Protein AF-A0A6A5AIE6-F1 (afdb_monomer_lite)

Sequence (287 aa):
MARRPRHALHHSAACSLLSETVEGDEAVAMAAVDLVPLLFLPKHHSSAKVHDLLNCFGLRASGVADSCVIVLYRVVASLMKHGHSDLVHQVLIDLETHDHWTVFCALLESGGDDGLSPWGLFCLLKLIRALTEHMTETDQFLPPHLERQRTLVPLLVSLLRPAHIQHLLVWPDVVGGGLQAVKAMVHAIVKIVSMPFMLADVSEELVFRTQELLYESGCVGLLLGILSQHALEMELLVKFLSRLVTSSPHFAVQFVDAHGLALVKSQRLLEPATTPPHLVQDALVLL

Structure (mmCIF, N/CA/C/O backbone):
data_AF-A0A6A5AIE6-F1
#
_entry.id   AF-A0A6A5AIE6-F1
#
loop_
_atom_site.group_PDB
_atom_site.id
_atom_site.type_symbol
_atom_site.label_atom_id
_atom_site.label_alt_id
_atom_site.label_comp_id
_atom_site.label_asym_id
_atom_site.label_entity_id
_atom_site.label_seq_id
_atom_site.pdbx_PDB_ins_code
_atom_site.Cartn_x
_atom_site.Cartn_y
_atom_site.Cartn_z
_atom_site.occupancy
_atom_site.B_iso_or_equiv
_atom_site.auth_seq_id
_atom_site.auth_comp_id
_atom_site.auth_asym_id
_atom_site.auth_atom_id
_atom_site.pdbx_PDB_model_num
ATOM 1 N N . MET A 1 1 ? -2.462 4.375 -36.389 1.00 41.06 1 MET A N 1
ATOM 2 C CA . MET A 1 1 ? -3.335 3.245 -35.990 1.00 41.06 1 MET A CA 1
ATOM 3 C C . MET A 1 1 ? -2.592 1.918 -36.191 1.00 41.06 1 MET A C 1
ATOM 5 O O . MET A 1 1 ? -1.910 1.775 -37.193 1.00 41.06 1 MET A O 1
ATOM 9 N N . ALA A 1 2 ? -2.709 0.990 -35.228 1.00 41.16 2 ALA A N 1
ATOM 10 C CA . ALA A 1 2 ? -2.442 -0.462 -35.331 1.00 41.16 2 ALA A CA 1
ATOM 11 C C . ALA A 1 2 ? -0.994 -1.040 -35.438 1.00 41.16 2 ALA A C 1
ATOM 13 O O . ALA A 1 2 ? -0.782 -1.997 -36.177 1.00 41.16 2 ALA A O 1
ATOM 14 N N . ARG A 1 3 ? -0.010 -0.582 -34.636 1.00 32.81 3 ARG A N 1
ATOM 15 C CA . ARG A 1 3 ? 1.295 -1.295 -34.451 1.00 32.81 3 ARG A CA 1
ATOM 16 C C . ARG A 1 3 ? 1.760 -1.544 -32.997 1.00 32.81 3 ARG A C 1
ATOM 18 O O . ARG A 1 3 ? 2.851 -2.060 -32.790 1.00 32.81 3 ARG A O 1
ATOM 25 N N . ARG A 1 4 ? 0.951 -1.231 -31.976 1.00 49.03 4 ARG A N 1
ATOM 26 C CA . ARG A 1 4 ? 1.379 -1.246 -30.556 1.00 49.03 4 ARG A CA 1
ATOM 27 C C . ARG A 1 4 ? 1.463 -2.606 -29.820 1.00 49.03 4 ARG A C 1
ATOM 29 O O . ARG A 1 4 ? 2.329 -2.707 -28.958 1.00 49.03 4 ARG A O 1
ATOM 36 N N . PRO A 1 5 ? 0.668 -3.657 -30.110 1.00 48.81 5 PRO A N 1
ATOM 37 C CA . PRO A 1 5 ? 0.604 -4.814 -29.205 1.00 48.81 5 PRO A CA 1
ATOM 38 C C . PRO A 1 5 ? 1.868 -5.689 -29.215 1.00 48.81 5 PRO A C 1
ATOM 40 O O . PRO A 1 5 ? 2.220 -6.256 -28.190 1.00 48.81 5 PRO A O 1
ATOM 43 N N . ARG A 1 6 ? 2.600 -5.765 -30.338 1.00 49.34 6 ARG A N 1
ATOM 44 C CA . ARG A 1 6 ? 3.845 -6.553 -30.412 1.00 49.34 6 ARG A CA 1
ATOM 45 C C . ARG A 1 6 ? 4.993 -5.927 -29.613 1.00 49.34 6 ARG A C 1
ATOM 47 O O . ARG A 1 6 ? 5.745 -6.656 -28.982 1.00 49.34 6 ARG A O 1
ATOM 54 N N . HIS A 1 7 ? 5.101 -4.597 -29.591 1.00 58.84 7 HIS A N 1
ATOM 55 C CA . HIS A 1 7 ? 6.144 -3.907 -28.822 1.00 58.84 7 HIS A CA 1
ATOM 56 C C . HIS A 1 7 ? 5.985 -4.100 -27.310 1.00 58.84 7 HIS A C 1
ATOM 58 O O . HIS A 1 7 ? 6.982 -4.327 -26.637 1.00 58.84 7 HIS A O 1
ATOM 64 N N . ALA A 1 8 ? 4.751 -4.080 -26.793 1.00 58.44 8 ALA A N 1
ATOM 65 C CA . ALA A 1 8 ? 4.490 -4.299 -25.369 1.00 58.44 8 ALA A CA 1
ATOM 66 C C . ALA A 1 8 ? 4.899 -5.710 -24.905 1.00 58.44 8 ALA A C 1
ATOM 68 O O . ALA A 1 8 ? 5.451 -5.863 -23.824 1.00 58.44 8 ALA A O 1
ATOM 69 N N . LEU A 1 9 ? 4.696 -6.734 -25.742 1.00 59.16 9 LEU A N 1
ATOM 70 C CA . LEU A 1 9 ? 5.057 -8.120 -25.415 1.00 59.16 9 LEU A CA 1
ATOM 71 C C . LEU A 1 9 ? 6.570 -8.356 -25.448 1.00 59.16 9 LEU A C 1
ATOM 73 O O . LEU A 1 9 ? 7.107 -8.998 -24.551 1.00 59.16 9 LEU A O 1
ATOM 77 N N . HIS A 1 10 ? 7.271 -7.820 -26.452 1.00 62.19 10 HIS A N 1
ATOM 78 C CA . HIS A 1 10 ? 8.735 -7.894 -26.493 1.00 62.19 10 HIS A CA 1
ATOM 79 C C . HIS A 1 10 ? 9.372 -7.140 -25.321 1.00 62.19 10 HIS A C 1
ATOM 81 O O . HIS A 1 10 ? 10.356 -7.609 -24.756 1.00 62.19 10 HIS A O 1
ATOM 87 N N . HIS A 1 11 ? 8.787 -6.004 -24.935 1.00 66.94 11 HIS A N 1
ATOM 88 C CA . HIS A 1 11 ? 9.226 -5.227 -23.779 1.00 66.94 11 HIS A CA 1
ATOM 89 C C . HIS A 1 11 ? 8.954 -5.956 -22.456 1.00 66.94 11 HIS A C 1
ATOM 91 O O . HIS A 1 11 ? 9.864 -6.088 -21.645 1.00 66.94 11 HIS A O 1
ATOM 97 N N . SER A 1 12 ? 7.763 -6.538 -22.280 1.00 65.62 12 SER A N 1
ATOM 98 C CA . SER A 1 12 ? 7.438 -7.373 -21.115 1.00 65.62 12 SER A CA 1
ATOM 99 C C . SER A 1 12 ? 8.363 -8.589 -21.003 1.00 65.62 12 SER A C 1
ATOM 101 O O . SER A 1 12 ? 8.875 -8.848 -19.918 1.00 65.62 12 SER A O 1
ATOM 103 N N . ALA A 1 13 ? 8.666 -9.283 -22.106 1.00 65.81 13 ALA A N 1
ATOM 104 C CA . ALA A 1 13 ? 9.607 -10.405 -22.106 1.00 65.81 13 ALA A CA 1
ATOM 105 C C . ALA A 1 13 ? 11.036 -9.972 -21.739 1.00 65.81 13 ALA A C 1
ATOM 107 O O . ALA A 1 13 ? 11.691 -10.638 -20.938 1.00 65.81 13 ALA A O 1
ATOM 108 N N . ALA A 1 14 ? 11.506 -8.842 -22.280 1.00 69.31 14 ALA A N 1
ATOM 109 C CA . ALA A 1 14 ? 12.798 -8.270 -21.908 1.00 69.31 14 ALA A CA 1
ATOM 110 C C . ALA A 1 14 ? 12.839 -7.905 -20.416 1.00 69.31 14 ALA A C 1
ATOM 112 O O . ALA A 1 14 ? 13.805 -8.233 -19.735 1.00 69.31 14 ALA A O 1
ATOM 113 N N . CYS A 1 15 ? 11.768 -7.308 -19.888 1.00 73.44 15 CYS A N 1
ATOM 114 C CA . CYS A 1 15 ? 11.650 -7.015 -18.465 1.00 73.44 15 CYS A CA 1
ATOM 115 C C . CYS A 1 15 ? 11.645 -8.296 -17.621 1.00 73.44 15 CYS A C 1
ATOM 117 O O . CYS A 1 15 ? 12.351 -8.358 -16.626 1.00 73.44 15 CYS A O 1
ATOM 119 N N . SER A 1 16 ? 10.925 -9.350 -18.009 1.00 72.88 16 SER A N 1
ATOM 120 C CA . SER A 1 16 ? 10.942 -10.613 -17.258 1.00 72.88 16 SER A CA 1
ATOM 121 C C . SER A 1 16 ? 12.347 -11.227 -17.192 1.00 72.88 16 SER A C 1
ATOM 123 O O . SER A 1 16 ? 12.779 -11.628 -16.116 1.00 72.88 16 SER A O 1
ATOM 125 N N . LEU A 1 17 ? 13.098 -11.216 -18.300 1.00 72.00 17 LEU A N 1
ATOM 126 C CA . LEU A 1 17 ? 14.490 -11.685 -18.318 1.00 72.00 17 LEU A CA 1
ATOM 127 C C . LEU A 1 17 ? 15.400 -10.822 -17.434 1.00 72.00 17 LEU A C 1
ATOM 129 O O . LEU A 1 17 ? 16.168 -11.352 -16.635 1.00 72.00 17 LEU A O 1
ATOM 133 N N . LEU A 1 18 ? 15.281 -9.493 -17.528 1.00 75.81 18 LEU A N 1
ATOM 134 C CA . LEU A 1 18 ? 16.021 -8.570 -16.661 1.00 75.81 18 LEU A CA 1
ATOM 135 C C . LEU A 1 18 ? 15.700 -8.820 -15.183 1.00 75.81 18 LEU A C 1
ATOM 137 O O . LEU A 1 18 ? 16.598 -8.845 -14.346 1.00 75.81 18 LEU A O 1
ATOM 141 N N . SER A 1 19 ? 14.429 -9.067 -14.872 1.00 72.69 19 SER A N 1
ATOM 142 C CA . SER A 1 19 ? 13.943 -9.330 -13.522 1.00 72.69 19 SER A CA 1
ATOM 143 C C . SER A 1 19 ? 14.680 -10.498 -12.877 1.00 72.69 19 SER A C 1
ATOM 145 O O . SER A 1 19 ? 15.172 -10.364 -11.756 1.00 72.69 19 SER A O 1
ATOM 147 N N . GLU A 1 20 ? 14.787 -11.624 -13.585 1.00 74.88 20 GLU A N 1
ATOM 148 C CA . GLU A 1 20 ? 15.484 -12.826 -13.115 1.00 74.88 20 GLU A CA 1
ATOM 149 C C . GLU A 1 20 ? 16.979 -12.565 -12.892 1.00 74.88 20 GLU A C 1
ATOM 151 O O . GLU A 1 20 ? 17.540 -13.020 -11.899 1.00 74.88 20 GLU A O 1
ATOM 156 N N . THR A 1 21 ? 17.613 -11.771 -13.760 1.00 73.19 21 THR A N 1
ATOM 157 C CA . THR A 1 21 ? 19.047 -11.458 -13.643 1.00 73.19 21 THR A CA 1
ATOM 158 C C . THR A 1 21 ? 19.383 -10.505 -12.491 1.00 73.19 21 THR A C 1
ATOM 160 O O . THR A 1 21 ? 20.391 -10.705 -11.819 1.00 73.19 21 THR A O 1
ATOM 163 N N . VAL A 1 22 ? 18.529 -9.514 -12.204 1.00 75.38 22 VAL A N 1
ATOM 164 C CA . VAL A 1 22 ? 18.742 -8.533 -11.117 1.00 75.38 22 VAL A CA 1
ATOM 165 C C . VAL A 1 22 ? 18.694 -9.186 -9.731 1.00 75.38 22 VAL A C 1
ATOM 167 O O . VAL A 1 22 ? 19.362 -8.733 -8.808 1.00 75.38 22 VAL A O 1
ATOM 170 N N . GLU A 1 23 ? 17.917 -10.260 -9.564 1.00 71.06 23 GLU A N 1
ATOM 171 C CA . GLU A 1 23 ? 17.802 -10.967 -8.279 1.00 71.06 23 GLU A CA 1
ATOM 172 C C . GLU A 1 23 ? 19.100 -11.703 -7.886 1.00 71.06 23 GLU A C 1
ATOM 174 O O . GLU A 1 23 ? 19.322 -11.961 -6.702 1.00 71.06 23 GLU A O 1
ATOM 179 N N . GLY A 1 24 ? 19.964 -12.014 -8.860 1.00 71.00 24 GLY A N 1
ATOM 180 C CA . GLY A 1 24 ? 21.191 -12.787 -8.656 1.00 71.00 24 GLY A CA 1
ATOM 181 C C . GLY A 1 24 ? 22.494 -11.985 -8.624 1.00 71.00 24 GLY A C 1
ATOM 182 O O . GLY A 1 24 ? 23.506 -12.545 -8.203 1.00 71.00 24 GLY A O 1
ATOM 183 N N . ASP A 1 25 ? 22.500 -10.719 -9.059 1.00 79.69 25 ASP A N 1
ATOM 184 C CA . ASP A 1 25 ? 23.737 -9.951 -9.259 1.00 79.69 25 ASP A CA 1
ATOM 185 C C . ASP A 1 25 ? 23.558 -8.443 -8.986 1.00 79.69 25 ASP A C 1
ATOM 187 O O . ASP A 1 25 ? 22.772 -7.746 -9.634 1.00 79.69 25 ASP A O 1
ATOM 191 N N . GLU A 1 26 ? 24.335 -7.931 -8.029 1.00 84.12 26 GLU A N 1
ATOM 192 C CA . GLU A 1 26 ? 24.387 -6.515 -7.650 1.00 84.12 26 GLU A CA 1
ATOM 193 C C . GLU A 1 26 ? 24.823 -5.616 -8.818 1.00 84.12 26 GLU A C 1
ATOM 195 O O . GLU A 1 26 ? 24.229 -4.560 -9.039 1.00 84.12 26 GLU A O 1
ATOM 200 N N . ALA A 1 27 ? 25.804 -6.045 -9.619 1.00 83.00 27 ALA A N 1
ATOM 201 C CA . ALA A 1 27 ? 26.310 -5.258 -10.742 1.00 83.00 27 ALA A CA 1
ATOM 202 C C . ALA A 1 27 ? 25.242 -5.085 -11.832 1.00 83.00 27 ALA A C 1
ATOM 204 O O . ALA A 1 27 ? 25.146 -4.028 -12.460 1.00 83.00 27 ALA A O 1
ATOM 205 N N . VAL A 1 28 ? 24.397 -6.103 -12.022 1.00 81.75 28 VAL A N 1
ATOM 206 C CA . VAL A 1 28 ? 23.254 -6.038 -12.940 1.00 81.75 28 VAL A CA 1
ATOM 207 C C . VAL A 1 28 ? 22.189 -5.080 -12.408 1.00 81.75 28 VAL A C 1
ATOM 209 O O . VAL A 1 28 ? 21.620 -4.323 -13.190 1.00 81.75 28 VAL A O 1
ATOM 212 N N . ALA A 1 29 ? 21.945 -5.056 -11.094 1.00 80.94 29 ALA A N 1
ATOM 213 C CA . ALA A 1 29 ? 21.015 -4.106 -10.486 1.00 80.94 29 ALA A CA 1
ATOM 214 C C . ALA A 1 29 ? 21.474 -2.650 -10.667 1.00 80.94 29 ALA A C 1
ATOM 216 O O . ALA A 1 29 ? 20.662 -1.798 -11.021 1.00 80.94 29 ALA A O 1
ATOM 217 N N . MET A 1 30 ? 22.772 -2.381 -10.492 1.00 85.94 30 MET A N 1
ATOM 218 C CA . MET A 1 30 ? 23.357 -1.060 -10.738 1.00 85.94 30 MET A CA 1
ATOM 219 C C . MET A 1 30 ? 23.232 -0.650 -12.210 1.00 85.94 30 MET A C 1
ATOM 221 O O . MET A 1 30 ? 22.777 0.450 -12.502 1.00 85.94 30 MET A O 1
ATOM 225 N N . ALA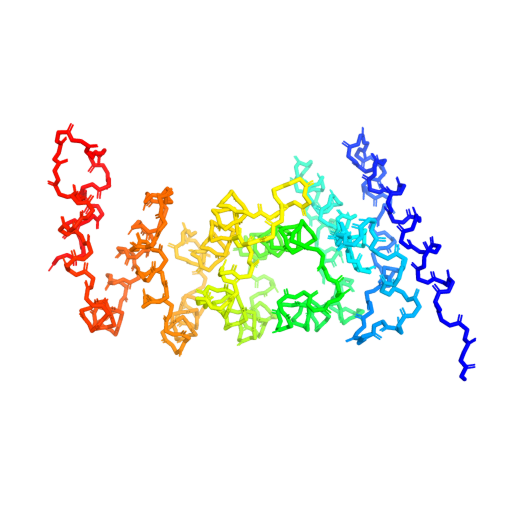 A 1 31 ? 23.566 -1.543 -13.148 1.00 84.56 31 ALA A N 1
ATOM 226 C CA . ALA A 1 31 ? 23.447 -1.264 -14.581 1.00 84.56 31 ALA A CA 1
ATOM 227 C C . ALA A 1 31 ? 21.986 -1.089 -15.040 1.00 84.56 31 ALA A C 1
ATOM 229 O O . ALA A 1 31 ? 21.706 -0.359 -15.988 1.00 84.56 31 ALA A O 1
ATOM 230 N N . ALA A 1 32 ? 21.036 -1.748 -14.372 1.00 85.19 32 ALA A N 1
ATOM 231 C CA . ALA A 1 32 ? 19.617 -1.647 -14.690 1.00 85.19 32 ALA A CA 1
ATOM 232 C C . ALA A 1 32 ? 18.995 -0.290 -14.313 1.00 85.19 32 ALA A C 1
ATOM 234 O O . ALA A 1 32 ? 17.897 0.004 -14.787 1.00 85.19 32 ALA A O 1
ATOM 235 N N . VAL A 1 33 ? 19.679 0.549 -13.523 1.00 84.00 33 VAL A N 1
ATOM 236 C CA . VAL A 1 33 ? 19.245 1.929 -13.234 1.00 84.00 33 VAL A CA 1
ATOM 237 C C . VAL A 1 33 ? 19.088 2.723 -14.531 1.00 84.00 33 VAL A C 1
ATOM 239 O O . VAL A 1 33 ? 18.042 3.327 -14.752 1.00 84.00 33 VAL A O 1
ATOM 242 N N . ASP A 1 34 ? 20.041 2.600 -15.458 1.00 83.56 34 ASP A N 1
ATOM 243 C CA . ASP A 1 34 ? 20.008 3.286 -16.759 1.00 83.56 34 ASP A CA 1
ATOM 244 C C . ASP A 1 34 ? 18.839 2.832 -17.657 1.00 83.56 34 ASP A C 1
ATOM 246 O O . ASP A 1 34 ? 18.501 3.484 -18.648 1.00 83.56 34 ASP A O 1
ATOM 250 N N . LEU A 1 35 ? 18.204 1.702 -17.327 1.00 81.19 35 LEU A N 1
ATOM 251 C CA . LEU A 1 35 ? 17.049 1.168 -18.047 1.00 81.19 35 LEU A CA 1
ATOM 252 C C . LEU A 1 35 ? 15.714 1.652 -17.473 1.00 81.19 35 LEU A C 1
ATOM 254 O O . LEU A 1 35 ? 14.693 1.479 -18.142 1.00 81.19 35 LEU A O 1
ATOM 258 N N . VAL A 1 36 ? 15.694 2.267 -16.284 1.00 80.81 36 VAL A N 1
ATOM 259 C CA . VAL A 1 36 ? 14.468 2.785 -15.651 1.00 80.81 36 VAL A CA 1
ATOM 260 C C . VAL A 1 36 ? 13.723 3.765 -16.568 1.00 80.81 36 VAL A C 1
ATOM 262 O O . VAL A 1 36 ? 12.537 3.525 -16.803 1.00 80.81 36 VAL A O 1
ATOM 265 N N . PRO A 1 37 ? 14.380 4.760 -17.203 1.00 79.19 37 PRO A N 1
ATOM 266 C CA . PRO A 1 37 ? 13.751 5.635 -18.202 1.00 79.19 37 PRO A CA 1
ATOM 267 C C . PRO A 1 37 ? 13.076 4.912 -19.378 1.00 79.19 37 PRO A C 1
ATOM 269 O O . PRO A 1 37 ? 12.189 5.451 -20.041 1.00 79.19 37 PRO A O 1
ATOM 272 N N . LEU A 1 38 ? 13.530 3.694 -19.686 1.00 74.50 38 LEU A N 1
ATOM 273 C CA . LEU A 1 38 ? 13.085 2.899 -20.830 1.00 74.50 38 LEU A CA 1
ATOM 274 C C . LEU A 1 38 ? 11.956 1.923 -20.465 1.00 74.50 38 LEU A C 1
ATOM 276 O O . LEU A 1 38 ? 11.451 1.204 -21.338 1.00 74.50 38 LEU A O 1
ATOM 280 N N . LEU A 1 39 ? 11.544 1.871 -19.194 1.00 75.94 39 LEU A N 1
ATOM 281 C CA . LEU A 1 39 ? 10.433 1.041 -18.749 1.00 75.94 39 LEU A CA 1
ATOM 282 C C . LEU A 1 39 ? 9.110 1.602 -19.278 1.00 75.94 39 LEU A C 1
ATOM 284 O O . LEU A 1 39 ? 8.606 2.636 -18.853 1.00 75.94 39 LEU A O 1
ATOM 288 N N . PHE A 1 40 ? 8.504 0.890 -20.224 1.00 66.81 40 PHE A N 1
ATOM 289 C CA . PHE A 1 40 ? 7.20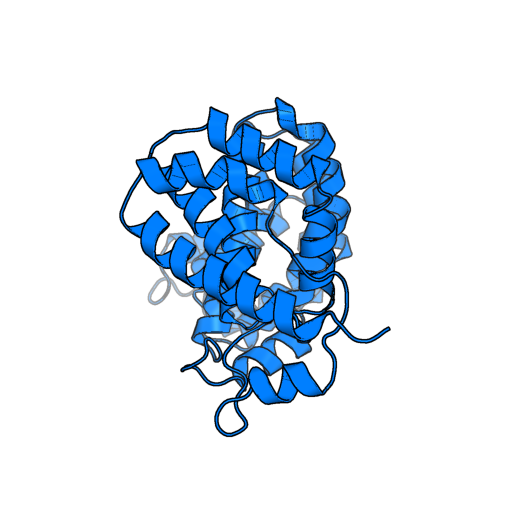3 1.249 -20.758 1.00 66.81 40 PHE A CA 1
ATOM 290 C C . PHE A 1 40 ? 6.084 0.767 -19.830 1.00 66.81 40 PHE A C 1
ATOM 292 O O . PHE A 1 40 ? 5.707 -0.403 -19.845 1.00 66.81 40 PHE A O 1
ATOM 299 N N . LEU A 1 41 ? 5.498 1.691 -19.071 1.00 63.47 41 LEU A N 1
ATOM 300 C CA . LEU A 1 41 ? 4.267 1.442 -18.325 1.00 63.47 41 LEU A CA 1
ATOM 301 C C . LEU A 1 41 ? 3.073 2.000 -19.125 1.00 63.47 41 LEU A C 1
ATOM 303 O O . LEU A 1 41 ? 2.981 3.215 -19.329 1.00 63.47 41 LEU A O 1
ATOM 307 N N . PRO A 1 42 ? 2.168 1.152 -19.649 1.00 61.47 42 PRO A N 1
ATOM 308 C CA . PRO A 1 42 ? 1.036 1.626 -20.439 1.00 61.47 42 PRO A CA 1
ATOM 309 C C . PRO A 1 42 ? 0.081 2.480 -19.590 1.00 61.47 42 PRO A C 1
ATOM 311 O O . PRO A 1 42 ? -0.423 2.021 -18.573 1.00 61.47 42 PRO A O 1
ATOM 314 N N . LYS A 1 43 ? -0.210 3.707 -20.051 1.00 53.09 43 LYS A N 1
ATOM 315 C CA . LYS A 1 43 ? -1.130 4.649 -19.379 1.00 53.09 43 LYS A CA 1
ATOM 316 C C . LYS A 1 43 ? -2.621 4.287 -19.495 1.00 53.09 43 LYS A C 1
ATOM 318 O O . LYS A 1 43 ? -3.390 4.702 -18.645 1.00 53.09 43 LYS A O 1
ATOM 323 N N . HIS A 1 44 ? -3.042 3.547 -20.529 1.00 49.72 44 HIS A N 1
ATOM 324 C CA . HIS A 1 44 ? -4.447 3.157 -20.737 1.00 49.72 44 HIS A CA 1
ATOM 325 C C . HIS A 1 44 ? -4.605 1.833 -21.499 1.00 49.72 44 HIS A C 1
ATOM 327 O O . HIS A 1 44 ? -3.734 1.453 -22.286 1.00 49.72 44 HIS A O 1
ATOM 333 N N . HIS A 1 45 ? -5.759 1.203 -21.244 1.00 51.19 45 HIS A N 1
ATOM 334 C CA . HIS A 1 45 ? -6.245 -0.132 -21.604 1.00 51.19 45 HIS A CA 1
ATOM 335 C C . HIS A 1 45 ? -5.660 -0.817 -22.842 1.00 51.19 45 HIS A C 1
ATOM 337 O O . HIS A 1 45 ? -5.454 -0.247 -23.920 1.00 51.19 45 HIS A O 1
ATOM 343 N N . SER A 1 46 ? -5.483 -2.125 -22.670 1.00 50.75 46 SER A N 1
ATOM 344 C CA . SER A 1 46 ? -5.047 -3.044 -23.703 1.00 50.75 46 SER A CA 1
ATOM 345 C C . SER A 1 46 ? -6.208 -3.409 -24.643 1.00 50.75 46 SER A C 1
ATOM 347 O O . SER A 1 46 ? -7.360 -3.529 -24.244 1.00 50.75 46 SER A O 1
ATOM 349 N N . SER A 1 47 ? -5.914 -3.555 -25.936 1.00 55.38 47 SER A N 1
ATOM 350 C CA . SER A 1 47 ? -6.867 -4.055 -26.938 1.00 55.38 47 SER A CA 1
ATOM 351 C C . SER A 1 47 ? -7.374 -5.458 -26.568 1.00 55.38 47 SER A C 1
ATOM 353 O O . SER A 1 47 ? -6.607 -6.233 -26.010 1.00 55.38 47 SER A O 1
ATOM 355 N N . ALA A 1 48 ? -8.583 -5.847 -26.997 1.00 54.41 48 ALA A N 1
ATOM 356 C CA . ALA A 1 48 ? -9.126 -7.211 -26.840 1.00 54.41 48 ALA A CA 1
ATOM 357 C C . ALA A 1 48 ? -8.127 -8.347 -27.179 1.00 54.41 48 ALA A C 1
ATOM 359 O O . ALA A 1 48 ? -8.135 -9.394 -26.548 1.00 54.41 48 ALA A O 1
ATOM 360 N N . LYS A 1 49 ? -7.191 -8.117 -28.113 1.00 54.94 49 LYS A N 1
ATOM 361 C CA . LYS A 1 49 ? -6.125 -9.078 -28.457 1.00 54.94 49 LYS A CA 1
ATOM 362 C C . LYS A 1 49 ? -5.083 -9.317 -27.360 1.00 54.94 49 LYS A C 1
ATOM 364 O O . LYS A 1 49 ? -4.405 -10.332 -27.396 1.00 54.94 49 LYS A O 1
ATOM 369 N N . VAL A 1 50 ? -4.873 -8.360 -26.462 1.00 56.19 50 VAL A N 1
ATOM 370 C CA . VAL A 1 50 ? -3.931 -8.484 -25.343 1.00 56.19 50 VAL A CA 1
ATOM 371 C C . VAL A 1 50 ? -4.596 -9.232 -24.186 1.00 56.19 50 VAL A C 1
ATOM 373 O O . VAL A 1 50 ? -3.941 -10.068 -23.581 1.00 56.19 50 VAL A O 1
ATOM 376 N N . HIS A 1 51 ? -5.904 -9.065 -23.970 1.00 56.31 51 HIS A N 1
ATOM 377 C CA . HIS A 1 51 ? -6.665 -9.898 -23.030 1.00 56.31 51 HIS A CA 1
ATOM 378 C C . HIS A 1 51 ? -6.571 -11.394 -23.334 1.00 56.31 51 HIS A C 1
ATOM 380 O O . HIS A 1 51 ? -6.273 -12.177 -22.437 1.00 56.31 51 HIS A O 1
ATOM 386 N N . ASP A 1 52 ? -6.757 -11.788 -24.596 1.00 56.66 52 ASP A N 1
ATOM 387 C CA . ASP A 1 52 ? -6.661 -13.197 -25.005 1.00 56.66 52 ASP A CA 1
ATOM 388 C C . ASP A 1 52 ? -5.262 -13.795 -24.763 1.00 56.66 52 ASP A C 1
ATOM 390 O O . ASP A 1 52 ? -5.128 -15.003 -24.600 1.00 56.66 52 ASP A O 1
ATOM 394 N N . LEU A 1 53 ? -4.218 -12.958 -24.727 1.00 57.19 53 LEU A N 1
ATOM 395 C CA . LEU A 1 53 ? -2.829 -13.374 -24.502 1.00 57.19 53 LEU A CA 1
ATOM 396 C C . LEU A 1 53 ? -2.440 -13.430 -23.018 1.00 57.19 53 LEU A C 1
ATOM 398 O O . LEU A 1 53 ? -1.494 -14.131 -22.672 1.00 57.19 53 LEU A O 1
ATOM 402 N N . LEU A 1 54 ? -3.137 -12.688 -22.154 1.00 56.78 54 LEU A N 1
ATOM 403 C CA . LEU A 1 54 ? -2.906 -12.667 -20.701 1.00 56.78 54 LEU A CA 1
ATOM 404 C C . LEU A 1 54 ? -3.692 -13.762 -19.963 1.00 56.78 54 LEU A C 1
ATOM 406 O O . LEU A 1 54 ? -3.447 -14.027 -18.782 1.00 56.78 54 LEU A O 1
ATOM 410 N N . ASN A 1 55 ? -4.638 -14.390 -20.661 1.00 55.78 55 ASN A N 1
ATOM 411 C CA . ASN A 1 55 ? -5.488 -15.448 -20.143 1.00 55.78 55 ASN A CA 1
ATOM 412 C C . ASN A 1 55 ? -4.928 -16.827 -20.516 1.00 55.78 55 ASN A C 1
ATOM 414 O O . ASN A 1 55 ? -4.867 -17.195 -21.686 1.00 55.78 55 ASN A O 1
ATOM 418 N N . CYS A 1 56 ? -4.606 -17.637 -19.511 1.00 54.12 56 CYS A N 1
ATOM 419 C CA . CYS A 1 56 ? -4.288 -19.053 -19.666 1.00 54.12 56 CYS A CA 1
ATOM 420 C C . CYS A 1 56 ? -5.460 -19.876 -19.127 1.00 54.12 56 CYS A C 1
ATOM 422 O O . CYS A 1 56 ? -5.807 -19.765 -17.955 1.00 54.12 56 CYS A O 1
ATOM 424 N N . PHE A 1 57 ? -6.093 -20.695 -19.975 1.00 53.66 57 PHE A N 1
ATOM 425 C CA . PHE A 1 57 ? -7.253 -21.523 -19.594 1.00 53.66 57 PHE A CA 1
ATOM 426 C C . PHE A 1 57 ? -8.416 -20.732 -18.957 1.00 53.66 57 PHE A C 1
ATOM 428 O O . PHE A 1 57 ? -9.109 -21.232 -18.076 1.00 53.66 57 PHE A O 1
ATOM 435 N N . GLY A 1 58 ? -8.632 -19.486 -19.395 1.00 54.06 58 GLY A N 1
ATOM 436 C CA . GLY A 1 58 ? -9.667 -18.604 -18.840 1.00 54.06 58 GLY A CA 1
ATOM 437 C C . GLY A 1 58 ? -9.296 -17.938 -17.509 1.00 54.06 58 GLY A C 1
ATOM 438 O O . GLY A 1 58 ? -10.130 -17.247 -16.934 1.00 54.06 58 GLY A O 1
ATOM 439 N N . LEU A 1 59 ? -8.058 -18.113 -17.034 1.00 52.62 59 LEU A N 1
ATOM 440 C CA . LEU A 1 59 ? -7.516 -17.457 -15.846 1.00 52.62 59 LEU A CA 1
ATOM 441 C C . LEU A 1 59 ? -6.452 -16.440 -16.251 1.00 52.62 59 LEU A C 1
ATOM 443 O O . LEU A 1 59 ? -5.500 -16.769 -16.962 1.00 52.62 59 LEU A O 1
ATOM 447 N N . ARG A 1 60 ? -6.592 -15.204 -15.774 1.00 63.19 60 ARG A N 1
ATOM 448 C CA . ARG A 1 60 ? -5.598 -14.157 -16.002 1.00 63.19 60 ARG A CA 1
ATOM 449 C C . ARG A 1 60 ? -4.469 -14.288 -14.985 1.00 63.19 60 ARG A C 1
ATOM 451 O O . ARG A 1 60 ? -4.670 -14.035 -13.800 1.00 63.19 60 ARG A O 1
ATOM 458 N N . ALA A 1 61 ? -3.290 -14.693 -15.448 1.00 64.88 61 ALA A N 1
ATOM 459 C CA . ALA A 1 61 ? -2.122 -14.892 -14.586 1.00 64.88 61 ALA A CA 1
ATOM 460 C C . ALA A 1 61 ? -1.186 -13.673 -14.538 1.00 64.88 61 ALA A C 1
ATOM 462 O O . ALA A 1 61 ? -0.371 -13.574 -13.626 1.00 64.88 61 ALA A O 1
ATOM 463 N N . SER A 1 62 ? -1.295 -12.752 -15.502 1.00 72.81 62 SER A N 1
ATOM 464 C CA . SER A 1 62 ? -0.412 -11.589 -15.618 1.00 72.81 62 SER A CA 1
ATOM 465 C C . SER A 1 62 ? -1.139 -10.318 -16.070 1.00 72.81 62 SER A C 1
ATOM 467 O O . SER A 1 62 ? -2.188 -10.337 -16.724 1.00 72.81 62 SER A O 1
ATOM 469 N N . GLY A 1 63 ? -0.581 -9.176 -15.684 1.00 77.38 63 GLY A N 1
ATOM 470 C CA . GLY A 1 63 ? -0.895 -7.851 -16.204 1.00 77.38 63 GLY A CA 1
ATOM 471 C C . GLY A 1 63 ? 0.160 -7.351 -17.183 1.00 77.38 63 GLY A C 1
ATOM 472 O O . GLY A 1 63 ? 1.306 -7.798 -17.178 1.00 77.38 63 GLY A O 1
ATOM 473 N N . VAL A 1 64 ? -0.229 -6.398 -18.032 1.00 76.75 64 VAL A N 1
ATOM 474 C CA . VAL A 1 64 ? 0.665 -5.818 -19.050 1.00 76.75 64 VAL A CA 1
ATOM 475 C C . VAL A 1 64 ? 1.861 -5.096 -18.415 1.00 76.75 64 VAL A C 1
ATOM 477 O O . VAL A 1 64 ? 2.937 -5.054 -19.009 1.00 76.75 64 VAL A O 1
ATOM 480 N N . ALA A 1 65 ? 1.683 -4.532 -17.219 1.00 82.50 65 ALA A N 1
ATOM 481 C CA . ALA A 1 65 ? 2.708 -3.780 -16.504 1.00 82.50 65 ALA A CA 1
ATOM 482 C C . ALA A 1 65 ? 3.492 -4.619 -15.478 1.00 82.50 65 ALA A C 1
ATOM 484 O O . ALA A 1 65 ? 4.463 -4.108 -14.917 1.00 82.50 65 ALA A O 1
ATOM 485 N N . ASP A 1 66 ? 3.123 -5.888 -15.252 1.00 85.62 66 ASP A N 1
ATOM 486 C CA . ASP A 1 66 ? 3.713 -6.724 -14.197 1.00 85.62 66 ASP A CA 1
ATOM 487 C C . ASP A 1 66 ? 5.235 -6.786 -14.314 1.00 85.62 66 ASP A C 1
ATOM 489 O O . ASP A 1 66 ? 5.938 -6.422 -13.377 1.00 85.62 66 ASP A O 1
ATOM 493 N N . SER A 1 67 ? 5.762 -7.175 -15.480 1.00 83.50 67 SER A N 1
ATOM 494 C CA . SER A 1 67 ? 7.208 -7.329 -15.670 1.00 83.50 67 SER A CA 1
ATOM 495 C C . SER A 1 67 ? 7.974 -6.032 -15.389 1.00 83.50 67 SER A C 1
ATOM 497 O O . SER A 1 67 ? 9.035 -6.075 -14.775 1.00 83.50 67 SER A O 1
ATOM 499 N N . CYS A 1 68 ? 7.436 -4.878 -15.794 1.00 86.44 68 CYS A N 1
ATOM 500 C CA . CYS A 1 68 ? 8.084 -3.582 -15.572 1.00 86.44 68 CYS A CA 1
ATOM 501 C C . CYS A 1 68 ? 8.131 -3.233 -14.083 1.00 86.44 68 CYS A C 1
ATOM 503 O O . CYS A 1 68 ? 9.178 -2.855 -13.562 1.00 86.44 68 CYS A O 1
ATOM 505 N N . VAL A 1 69 ? 7.002 -3.401 -13.390 1.00 90.00 69 VAL A N 1
ATOM 506 C CA . VAL A 1 69 ? 6.902 -3.150 -11.949 1.00 90.00 69 VAL A CA 1
ATOM 507 C C . VAL A 1 69 ? 7.804 -4.101 -11.165 1.00 90.00 69 VAL A C 1
ATOM 509 O O . VAL A 1 69 ? 8.481 -3.668 -10.236 1.00 90.00 69 VAL A O 1
ATOM 512 N N . ILE A 1 70 ? 7.851 -5.383 -11.536 1.00 89.69 70 ILE A N 1
ATOM 513 C CA . ILE A 1 70 ? 8.682 -6.379 -10.851 1.00 89.69 70 ILE A CA 1
ATOM 514 C C . ILE A 1 70 ? 10.168 -6.059 -11.043 1.00 89.69 70 ILE A C 1
ATOM 516 O O . ILE A 1 70 ? 10.914 -6.117 -10.068 1.00 89.69 70 ILE A O 1
ATOM 520 N N . VAL A 1 71 ? 10.614 -5.705 -12.256 1.00 89.25 71 VAL A N 1
ATOM 521 C CA . VAL A 1 71 ? 12.005 -5.269 -12.490 1.00 89.25 71 VAL A CA 1
ATOM 522 C C . VAL A 1 71 ? 12.336 -4.070 -11.624 1.00 89.25 71 VAL A C 1
ATOM 524 O O . VAL A 1 71 ? 13.308 -4.120 -10.878 1.00 89.25 71 VAL A O 1
ATOM 527 N N . LEU A 1 72 ? 11.512 -3.024 -11.674 1.00 92.62 72 LEU A N 1
ATOM 528 C CA . LEU A 1 72 ? 11.766 -1.800 -10.928 1.00 92.62 72 LEU A CA 1
ATOM 529 C C . LEU A 1 72 ? 11.810 -2.057 -9.416 1.00 92.62 72 LEU A C 1
ATOM 531 O O . LEU A 1 72 ? 12.725 -1.598 -8.738 1.00 92.62 72 LEU A O 1
ATOM 535 N N . TYR A 1 73 ? 10.877 -2.862 -8.899 1.00 93.88 73 TYR A N 1
ATOM 536 C CA . TYR A 1 73 ? 10.904 -3.325 -7.514 1.00 93.88 73 TYR A CA 1
ATOM 537 C C . TYR A 1 73 ? 12.212 -4.047 -7.177 1.00 93.88 73 TYR A C 1
ATOM 539 O O . TYR A 1 73 ? 12.819 -3.743 -6.155 1.00 93.88 73 TYR A O 1
ATOM 547 N N . ARG A 1 74 ? 12.661 -4.991 -8.013 1.00 91.94 74 ARG A N 1
ATOM 548 C CA . ARG A 1 74 ? 13.890 -5.761 -7.764 1.00 91.94 74 ARG A CA 1
ATOM 549 C C . ARG A 1 74 ? 15.141 -4.895 -7.820 1.00 91.94 74 ARG A C 1
ATOM 551 O O . ARG A 1 74 ? 16.007 -5.073 -6.971 1.00 91.94 74 ARG A O 1
ATOM 558 N N . VAL A 1 75 ? 15.214 -3.956 -8.764 1.00 91.94 75 VAL A N 1
ATOM 559 C CA . VAL A 1 75 ? 16.312 -2.984 -8.856 1.00 91.94 75 VAL A CA 1
ATOM 560 C C . VAL A 1 75 ? 16.377 -2.181 -7.563 1.00 91.94 75 VAL A C 1
ATOM 562 O O . VAL A 1 75 ? 17.380 -2.251 -6.861 1.00 91.94 75 VAL A O 1
ATOM 565 N N . VAL A 1 76 ? 15.283 -1.519 -7.173 1.00 94.12 76 VAL A N 1
ATOM 566 C CA . VAL A 1 76 ? 15.240 -0.706 -5.946 1.00 94.12 76 VAL A CA 1
ATOM 567 C C . VAL A 1 76 ? 15.540 -1.545 -4.702 1.00 94.12 76 VAL A C 1
ATOM 569 O O . VAL A 1 76 ? 16.360 -1.152 -3.878 1.00 94.12 76 VAL A O 1
ATOM 572 N N . ALA A 1 77 ? 14.933 -2.727 -4.572 1.00 92.81 77 ALA A N 1
ATOM 573 C CA . ALA A 1 77 ? 15.157 -3.607 -3.428 1.00 92.81 77 ALA A CA 1
ATOM 574 C C . ALA A 1 77 ? 16.614 -4.086 -3.329 1.00 92.81 77 ALA A C 1
ATOM 576 O O . ALA A 1 77 ? 17.147 -4.176 -2.224 1.00 92.81 77 ALA A O 1
ATOM 577 N N . SER A 1 78 ? 17.257 -4.382 -4.463 1.00 91.94 78 SER A N 1
ATOM 578 C CA . SER A 1 78 ? 18.672 -4.753 -4.512 1.00 91.94 78 SER A CA 1
ATOM 579 C C . SER A 1 78 ? 19.558 -3.571 -4.110 1.00 91.94 78 SER A C 1
ATOM 581 O O . SER A 1 78 ? 20.359 -3.690 -3.186 1.00 91.94 78 SER A O 1
ATOM 583 N N . LEU A 1 79 ? 19.340 -2.389 -4.691 1.00 93.19 79 LEU A N 1
ATOM 584 C CA . LEU A 1 79 ? 20.102 -1.185 -4.349 1.00 93.19 79 LEU A CA 1
ATOM 585 C C . LEU A 1 79 ? 19.999 -0.835 -2.858 1.00 93.19 79 LEU A C 1
ATOM 587 O O . LEU A 1 79 ? 21.021 -0.606 -2.217 1.00 93.19 79 LEU A O 1
ATOM 591 N N . MET A 1 80 ? 18.793 -0.876 -2.281 1.00 91.12 80 MET A N 1
ATOM 592 C CA . MET A 1 80 ? 18.592 -0.637 -0.846 1.00 91.12 80 MET A CA 1
ATOM 593 C C . MET A 1 80 ? 19.284 -1.693 0.020 1.00 91.12 80 MET A C 1
ATOM 595 O O . MET A 1 80 ? 19.927 -1.354 1.009 1.00 91.12 80 MET A O 1
ATOM 599 N N . LYS A 1 81 ? 19.197 -2.976 -0.355 1.00 91.12 81 LYS A N 1
ATOM 600 C CA . LYS A 1 81 ? 19.852 -4.074 0.374 1.00 91.12 81 LYS A CA 1
ATOM 601 C C . LYS A 1 81 ? 21.376 -3.910 0.422 1.00 91.12 81 LYS A C 1
ATOM 603 O O . LYS A 1 81 ? 21.986 -4.285 1.420 1.00 91.12 81 LYS A O 1
ATOM 608 N N . HIS A 1 82 ? 21.968 -3.377 -0.644 1.00 90.69 82 HIS A N 1
ATOM 609 C CA . HIS A 1 82 ? 23.412 -3.177 -0.782 1.00 90.69 82 HIS A CA 1
ATOM 610 C C . HIS A 1 82 ? 23.878 -1.758 -0.391 1.00 90.69 82 HIS A C 1
ATOM 612 O O . HIS A 1 82 ? 25.069 -1.471 -0.451 1.00 90.69 82 HIS A O 1
ATOM 618 N N . GLY A 1 83 ? 22.972 -0.888 0.074 1.00 88.81 83 GLY A N 1
ATOM 619 C CA . GLY A 1 83 ? 23.312 0.445 0.587 1.00 88.81 83 GLY A CA 1
ATOM 620 C C . GLY A 1 83 ? 23.634 1.492 -0.485 1.00 88.81 83 GLY A C 1
ATOM 621 O O . GLY A 1 83 ? 24.283 2.490 -0.183 1.00 88.81 83 GLY A O 1
ATOM 622 N N . HIS A 1 84 ? 23.181 1.296 -1.726 1.00 92.12 84 HIS A N 1
ATOM 623 C CA . HIS A 1 84 ? 23.413 2.218 -2.847 1.00 92.12 84 HIS A CA 1
ATOM 624 C C . HIS A 1 84 ? 22.395 3.365 -2.882 1.00 92.12 84 HIS A C 1
ATOM 626 O O . HIS A 1 84 ? 21.656 3.523 -3.857 1.00 92.12 84 HIS A O 1
ATOM 632 N N . SER A 1 85 ? 22.342 4.169 -1.819 1.00 90.44 85 SER A N 1
ATOM 633 C CA . SER A 1 85 ? 21.379 5.274 -1.682 1.00 90.44 85 SER A CA 1
ATOM 634 C C . SER A 1 85 ? 21.440 6.278 -2.838 1.00 90.44 85 SER A C 1
ATOM 636 O O . SER A 1 85 ? 20.397 6.709 -3.319 1.00 90.44 85 SER A O 1
ATOM 638 N N . ASP A 1 86 ? 22.634 6.581 -3.358 1.00 91.38 86 ASP A N 1
ATOM 639 C CA . ASP A 1 86 ? 22.808 7.502 -4.494 1.00 91.38 86 ASP A CA 1
ATOM 640 C C . ASP A 1 86 ? 22.115 6.996 -5.772 1.00 91.38 86 ASP A C 1
ATOM 642 O O . ASP A 1 86 ? 21.545 7.772 -6.538 1.00 91.38 86 ASP A O 1
ATOM 646 N N . LEU A 1 87 ? 22.108 5.678 -5.991 1.00 92.75 87 LEU A N 1
ATOM 647 C CA . LEU A 1 87 ? 21.437 5.075 -7.143 1.00 92.75 87 LEU A CA 1
ATOM 648 C C . LEU A 1 87 ? 19.921 5.005 -6.942 1.00 92.75 87 LEU A C 1
ATOM 650 O O . LEU A 1 87 ? 19.171 5.214 -7.891 1.00 92.75 87 LEU A O 1
ATOM 654 N N . VAL A 1 88 ? 19.441 4.774 -5.715 1.00 92.62 88 VAL A N 1
ATOM 655 C CA . VAL A 1 88 ? 18.001 4.883 -5.407 1.00 92.62 88 VAL A CA 1
ATOM 656 C C . VAL A 1 88 ? 17.521 6.324 -5.611 1.00 92.62 88 VAL A C 1
ATOM 658 O O . VAL A 1 88 ? 16.442 6.547 -6.163 1.00 92.62 88 VAL A O 1
ATOM 661 N N . HIS A 1 89 ? 18.350 7.301 -5.240 1.00 91.81 89 HIS A N 1
ATOM 662 C CA . HIS A 1 89 ? 18.112 8.716 -5.497 1.00 91.81 89 HIS A CA 1
ATOM 663 C C . HIS A 1 89 ? 17.992 9.006 -7.000 1.00 91.81 89 HIS A C 1
ATOM 665 O O . HIS A 1 89 ? 17.047 9.671 -7.427 1.00 91.81 89 HIS A O 1
ATOM 671 N N . GLN A 1 90 ? 18.897 8.457 -7.816 1.00 91.44 90 GLN A N 1
ATOM 672 C CA . GLN A 1 90 ? 18.817 8.557 -9.274 1.00 91.44 90 GLN A CA 1
ATOM 673 C C . GLN A 1 90 ? 17.519 7.942 -9.818 1.00 91.44 90 GLN A C 1
ATOM 675 O O . GLN A 1 90 ? 16.820 8.594 -10.591 1.00 91.44 90 GLN A O 1
ATOM 680 N N . VAL A 1 91 ? 17.134 6.749 -9.348 1.00 92.50 91 VAL A N 1
ATOM 681 C CA . VAL A 1 91 ? 15.861 6.117 -9.733 1.00 92.50 91 VAL A CA 1
ATOM 682 C C . VAL A 1 91 ? 14.675 7.029 -9.411 1.00 92.50 91 VAL A C 1
ATOM 684 O O . VAL A 1 91 ? 13.793 7.193 -10.247 1.00 92.50 91 VAL A O 1
ATOM 687 N N . LEU A 1 92 ? 14.640 7.669 -8.238 1.00 91.25 92 LEU A N 1
ATOM 688 C CA . LEU A 1 92 ? 13.573 8.615 -7.887 1.00 91.25 92 LEU A CA 1
ATOM 689 C C . LEU A 1 92 ? 13.495 9.803 -8.856 1.00 91.25 92 LEU A C 1
ATOM 691 O O . LEU A 1 92 ? 12.393 10.178 -9.258 1.00 91.25 92 LEU A O 1
ATOM 695 N N . ILE A 1 93 ? 14.640 10.367 -9.251 1.00 89.56 93 ILE A N 1
ATOM 696 C CA . ILE A 1 93 ? 14.706 11.453 -10.241 1.00 89.56 93 ILE A CA 1
ATOM 697 C C . ILE A 1 93 ? 14.199 10.973 -11.605 1.00 89.56 93 ILE A C 1
ATOM 699 O O . ILE A 1 93 ? 13.428 11.681 -12.259 1.00 89.56 93 ILE A O 1
ATOM 703 N N . ASP A 1 94 ? 14.584 9.770 -12.027 1.00 90.44 94 ASP A N 1
ATOM 704 C CA . ASP A 1 94 ? 14.154 9.197 -13.302 1.00 90.44 94 ASP A CA 1
ATOM 705 C C . ASP A 1 94 ? 12.648 8.924 -13.320 1.00 90.44 94 ASP A C 1
ATOM 707 O O . ASP A 1 94 ? 11.985 9.206 -14.321 1.00 90.44 94 ASP A O 1
ATOM 711 N N . LEU A 1 95 ? 12.083 8.451 -12.203 1.00 90.56 95 LEU A N 1
ATOM 712 C CA . LEU A 1 95 ? 10.641 8.244 -12.051 1.00 90.56 95 LEU A CA 1
ATOM 713 C C . LEU A 1 95 ? 9.841 9.540 -12.202 1.00 90.56 95 LEU A C 1
ATOM 715 O O . LEU A 1 95 ? 8.769 9.522 -12.809 1.00 90.56 95 LEU A O 1
ATOM 719 N N . GLU A 1 96 ? 10.359 10.653 -11.684 1.00 87.50 96 GLU A N 1
ATOM 720 C CA . GLU A 1 96 ? 9.741 11.974 -11.839 1.00 87.50 96 GLU A CA 1
ATOM 721 C C . GLU A 1 96 ? 9.898 12.504 -13.267 1.00 87.50 96 GLU A C 1
ATOM 723 O O . GLU A 1 96 ? 8.925 12.906 -13.903 1.00 87.50 96 GLU A O 1
ATOM 728 N N . THR A 1 97 ? 11.116 12.441 -13.809 1.00 88.25 97 THR A N 1
ATOM 729 C CA . THR A 1 97 ? 11.445 12.969 -15.143 1.00 88.25 97 THR A CA 1
ATOM 730 C C . THR A 1 97 ? 10.623 12.298 -16.248 1.00 88.25 97 THR A C 1
ATOM 732 O O . THR A 1 97 ? 10.272 12.938 -17.240 1.00 88.25 97 THR A O 1
ATOM 735 N N . HIS A 1 98 ? 10.273 11.022 -16.065 1.00 86.19 98 HIS A N 1
ATOM 736 C CA . HIS A 1 98 ? 9.529 10.221 -17.040 1.00 86.19 98 HIS A 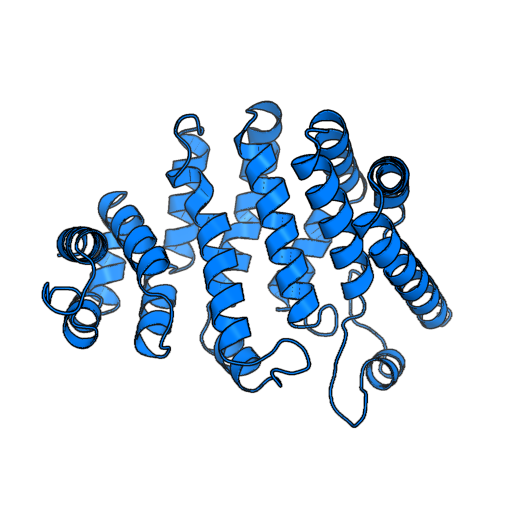CA 1
ATOM 737 C C . HIS A 1 98 ? 8.053 10.008 -16.669 1.00 86.19 98 HIS A C 1
ATOM 739 O O . HIS A 1 98 ? 7.370 9.210 -17.314 1.00 86.19 98 HIS A O 1
ATOM 745 N N . ASP A 1 99 ? 7.536 10.740 -15.675 1.00 86.00 99 ASP A N 1
ATOM 746 C CA . ASP A 1 99 ? 6.122 10.719 -15.276 1.00 86.00 99 ASP A CA 1
ATOM 747 C C . ASP A 1 99 ? 5.610 9.313 -14.885 1.00 86.00 99 ASP A C 1
ATOM 749 O O . ASP A 1 99 ? 4.458 8.940 -15.129 1.00 86.00 99 ASP A O 1
ATOM 753 N N . HIS A 1 100 ? 6.472 8.494 -14.274 1.00 88.31 100 HIS A N 1
ATOM 754 C CA . HIS A 1 100 ? 6.118 7.141 -13.841 1.00 88.31 100 HIS A CA 1
ATOM 755 C C . HIS A 1 100 ? 5.159 7.143 -12.640 1.00 88.31 100 HIS A C 1
ATOM 757 O O . HIS A 1 100 ? 4.310 6.255 -12.540 1.00 88.31 100 HIS A O 1
ATOM 763 N N . TRP A 1 101 ? 5.213 8.166 -11.781 1.00 88.69 101 TRP A N 1
ATOM 764 C CA . TRP A 1 101 ? 4.307 8.316 -10.635 1.00 88.69 101 TRP A CA 1
ATOM 765 C C . TRP A 1 101 ? 2.837 8.428 -11.034 1.00 88.69 101 TRP A C 1
ATOM 767 O O . TRP A 1 101 ? 1.988 7.766 -10.434 1.00 88.69 101 TRP A O 1
ATOM 777 N N . THR A 1 102 ? 2.532 9.193 -12.083 1.00 87.94 102 THR A N 1
ATOM 778 C CA . THR A 1 102 ? 1.173 9.277 -12.635 1.00 87.94 102 THR A CA 1
ATOM 779 C C . THR A 1 102 ? 0.697 7.914 -13.129 1.00 87.94 102 THR A C 1
ATOM 781 O O . THR A 1 102 ? -0.465 7.552 -12.938 1.00 87.94 102 THR A O 1
ATOM 784 N N . VAL A 1 103 ? 1.595 7.112 -13.713 1.00 87.31 103 VAL A N 1
ATOM 785 C CA . VAL A 1 103 ? 1.251 5.749 -14.137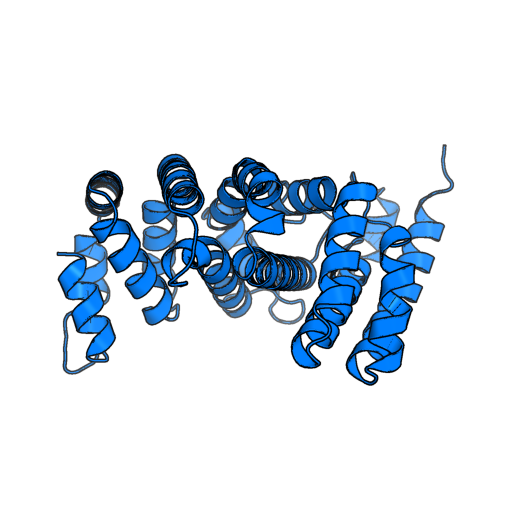 1.00 87.31 103 VAL A CA 1
ATOM 786 C C . VAL A 1 103 ? 0.985 4.839 -12.941 1.00 87.31 103 VAL A C 1
ATOM 788 O O . VAL A 1 103 ? 0.008 4.097 -12.963 1.00 87.31 103 VAL A O 1
ATOM 791 N N . PHE A 1 104 ? 1.787 4.918 -11.875 1.00 91.06 104 PHE A N 1
ATOM 792 C CA . PHE A 1 104 ? 1.510 4.177 -10.640 1.00 91.06 104 PHE A CA 1
ATOM 793 C C . PHE A 1 104 ? 0.149 4.552 -10.053 1.00 91.06 104 PHE A C 1
ATOM 795 O O . PHE A 1 104 ? -0.622 3.661 -9.707 1.00 91.06 104 PHE A O 1
ATOM 802 N N . CYS A 1 105 ? -0.183 5.844 -10.010 1.00 90.62 105 CYS A N 1
ATOM 803 C CA . CYS A 1 105 ? -1.483 6.308 -9.533 1.00 90.62 105 CYS A CA 1
ATOM 804 C C . CYS A 1 105 ? -2.633 5.751 -10.385 1.00 90.62 105 CYS A C 1
ATOM 806 O O . CYS A 1 105 ? -3.582 5.212 -9.827 1.00 90.62 105 CYS A O 1
ATOM 808 N N . ALA A 1 106 ? -2.520 5.776 -11.716 1.00 87.25 106 ALA A N 1
ATOM 809 C CA . ALA A 1 106 ? -3.533 5.208 -12.610 1.00 87.25 106 ALA A CA 1
ATOM 810 C C . ALA A 1 106 ? -3.705 3.682 -12.434 1.00 87.25 106 ALA A C 1
ATOM 812 O O . ALA A 1 106 ? -4.823 3.157 -12.473 1.00 87.25 106 ALA A O 1
ATOM 813 N N . LEU A 1 107 ? -2.606 2.953 -12.204 1.00 87.56 107 LEU A N 1
ATOM 814 C CA . LEU A 1 107 ? -2.644 1.514 -11.918 1.00 87.56 107 LEU A CA 1
ATOM 815 C C . LEU A 1 107 ? -3.314 1.210 -10.567 1.00 87.56 107 LEU A C 1
ATOM 817 O O . LEU A 1 107 ? -4.018 0.208 -10.455 1.00 87.56 107 LEU A O 1
ATOM 821 N N . LEU A 1 108 ? -3.135 2.068 -9.557 1.00 89.69 108 LEU A N 1
ATOM 822 C CA . LEU A 1 108 ? -3.795 1.934 -8.253 1.00 89.69 108 LEU A CA 1
ATOM 823 C C . LEU A 1 108 ? -5.274 2.341 -8.299 1.00 89.69 108 LEU A C 1
ATOM 825 O O . LEU A 1 108 ? -6.106 1.655 -7.713 1.00 89.69 108 LEU A O 1
ATOM 829 N N . GLU A 1 109 ? -5.614 3.421 -9.006 1.00 86.12 109 GLU A N 1
ATOM 830 C CA . GLU A 1 109 ? -6.989 3.927 -9.147 1.00 86.12 109 GLU A CA 1
ATOM 831 C C . GLU A 1 109 ? -7.914 2.890 -9.776 1.00 86.12 109 GLU A C 1
ATOM 833 O O . GLU A 1 109 ? -9.027 2.654 -9.307 1.00 86.12 109 GLU A O 1
ATOM 838 N N . SER A 1 110 ? -7.409 2.217 -10.803 1.00 74.38 110 SER A N 1
ATOM 839 C CA . SER A 1 110 ? -8.104 1.130 -11.480 1.00 74.38 110 SER A CA 1
ATOM 840 C C . SER A 1 110 ? -8.084 -0.193 -10.702 1.00 74.38 110 SER A C 1
ATOM 842 O O . SER A 1 110 ? -8.656 -1.181 -11.158 1.00 74.38 110 SER A O 1
ATOM 844 N N . GLY A 1 111 ? -7.402 -0.262 -9.551 1.00 66.12 111 GLY A N 1
ATOM 845 C CA . GLY A 1 111 ? -7.176 -1.513 -8.824 1.00 66.12 111 GLY A CA 1
ATOM 846 C C . GLY A 1 111 ? -6.454 -2.575 -9.662 1.00 66.12 111 GLY A C 1
ATOM 847 O O . GLY A 1 111 ? -6.597 -3.765 -9.386 1.00 66.12 111 GLY A O 1
ATOM 848 N N . GLY A 1 112 ? -5.720 -2.153 -10.697 1.00 64.75 112 GLY A N 1
ATOM 849 C CA . GLY A 1 112 ? -5.039 -3.023 -11.650 1.00 64.75 112 GLY A CA 1
ATOM 850 C C . GLY A 1 112 ? -5.828 -3.406 -12.908 1.00 64.75 112 GLY A C 1
ATOM 851 O O . GLY A 1 112 ? -5.311 -4.247 -13.645 1.00 64.75 112 GLY A O 1
ATOM 852 N N . ASP A 1 113 ? -7.007 -2.823 -13.181 1.00 63.00 113 ASP A N 1
ATOM 853 C CA . ASP A 1 113 ? -7.880 -3.102 -14.348 1.00 63.00 113 ASP A CA 1
ATOM 854 C C . ASP A 1 113 ? -7.085 -3.342 -15.646 1.00 63.00 113 ASP A C 1
ATOM 856 O O . ASP A 1 113 ? -6.550 -2.422 -16.265 1.00 63.00 113 ASP A O 1
ATOM 860 N N . ASP A 1 114 ? -6.912 -4.615 -16.012 1.00 63.41 114 ASP A N 1
ATOM 861 C CA . ASP A 1 114 ? -6.062 -5.109 -17.116 1.00 63.41 114 ASP A CA 1
ATOM 862 C C . ASP A 1 114 ? -4.565 -4.742 -17.116 1.00 63.41 114 ASP A C 1
ATOM 864 O O . ASP A 1 114 ? -3.760 -5.388 -17.798 1.00 63.41 114 ASP A O 1
ATOM 868 N N . GLY A 1 115 ? -4.152 -3.780 -16.294 1.00 72.00 115 GLY A N 1
ATOM 869 C CA . GLY A 1 115 ? -2.781 -3.306 -16.156 1.00 72.00 115 GLY A CA 1
ATOM 870 C C . GLY A 1 115 ? -1.906 -4.195 -15.276 1.00 72.00 115 GLY A C 1
ATOM 871 O O . GLY A 1 115 ? -0.777 -4.488 -15.669 1.00 72.00 115 GLY A O 1
ATOM 872 N N . LEU A 1 116 ? -2.419 -4.664 -14.134 1.00 83.88 116 LEU A N 1
ATOM 873 C CA . LEU A 1 116 ? -1.670 -5.472 -13.164 1.00 83.88 116 LEU A CA 1
ATOM 874 C C . LEU A 1 116 ? -2.418 -6.752 -12.795 1.00 83.88 116 LEU A C 1
ATOM 876 O O . LEU A 1 116 ? -3.646 -6.769 -12.723 1.00 83.88 116 LEU A O 1
ATOM 880 N N . SER A 1 117 ? -1.675 -7.832 -12.568 1.00 85.56 117 SER A N 1
ATOM 881 C CA . SER A 1 117 ? -2.182 -8.968 -11.789 1.00 85.56 117 SER A CA 1
ATOM 882 C C . SER A 1 117 ? -2.155 -8.634 -10.290 1.00 85.56 117 SER A C 1
ATOM 884 O O . SER A 1 117 ? -1.469 -7.690 -9.885 1.00 85.56 117 SER A O 1
ATOM 886 N N . PRO A 1 118 ? -2.822 -9.417 -9.424 1.00 86.31 118 PRO A N 1
ATOM 887 C CA . PRO A 1 118 ? -2.655 -9.288 -7.976 1.00 86.31 118 PRO A CA 1
ATOM 888 C C . PRO A 1 118 ? -1.194 -9.329 -7.510 1.00 86.31 118 PRO A C 1
ATOM 890 O O . PRO A 1 118 ? -0.792 -8.577 -6.620 1.00 86.31 118 PRO A O 1
ATOM 893 N N . TRP A 1 119 ? -0.370 -10.160 -8.154 1.00 86.12 119 TRP A N 1
ATOM 894 C CA . TRP A 1 119 ? 1.064 -10.208 -7.890 1.00 86.12 119 TRP A CA 1
ATOM 895 C C . TRP A 1 119 ? 1.773 -8.920 -8.323 1.00 86.12 119 TRP A C 1
ATOM 897 O O . TRP A 1 119 ? 2.559 -8.360 -7.558 1.00 86.12 119 TRP A O 1
ATOM 907 N N . GLY A 1 120 ? 1.449 -8.405 -9.512 1.00 88.50 120 GLY A N 1
ATOM 908 C CA . GLY A 1 120 ? 1.946 -7.117 -9.995 1.00 88.50 120 GLY A CA 1
ATOM 909 C C . GLY A 1 120 ? 1.582 -5.959 -9.063 1.00 88.50 120 GLY A C 1
ATOM 910 O O . GLY A 1 120 ? 2.443 -5.142 -8.739 1.00 88.50 120 GLY A O 1
ATOM 911 N N . LEU A 1 121 ? 0.344 -5.927 -8.557 1.00 89.69 121 LEU A N 1
ATOM 912 C CA . LEU A 1 121 ? -0.102 -4.957 -7.553 1.00 89.69 121 LEU A CA 1
ATOM 913 C C . LEU A 1 121 ? 0.712 -5.079 -6.262 1.00 89.69 121 LEU A C 1
ATOM 915 O O . LEU A 1 121 ? 1.177 -4.075 -5.728 1.00 89.69 121 LEU A O 1
ATOM 919 N N . PHE A 1 122 ? 0.944 -6.297 -5.774 1.00 89.38 122 PHE A N 1
ATOM 920 C CA . PHE A 1 122 ? 1.767 -6.505 -4.586 1.00 89.38 122 PHE A CA 1
ATOM 921 C C . PHE A 1 122 ? 3.213 -6.023 -4.782 1.00 89.38 122 PHE A C 1
ATOM 923 O O . PHE A 1 122 ? 3.771 -5.368 -3.899 1.00 89.38 122 PHE A O 1
ATOM 930 N N . CYS A 1 123 ? 3.815 -6.285 -5.945 1.00 91.56 123 CYS A N 1
ATOM 931 C CA . CYS A 1 123 ? 5.131 -5.752 -6.295 1.00 91.56 123 CYS A CA 1
ATOM 932 C C . CYS A 1 123 ? 5.132 -4.221 -6.385 1.00 91.56 123 CYS A C 1
ATOM 934 O O . CYS A 1 123 ? 6.074 -3.601 -5.892 1.00 91.56 123 CYS A O 1
ATOM 936 N N . LEU A 1 124 ? 4.073 -3.607 -6.924 1.00 93.88 124 LEU A N 1
ATOM 937 C CA . LEU A 1 124 ? 3.926 -2.151 -6.956 1.00 93.88 124 LEU A CA 1
ATOM 938 C C . LEU A 1 124 ? 3.865 -1.571 -5.540 1.00 93.88 124 LEU A C 1
ATOM 940 O O . LEU A 1 124 ? 4.585 -0.627 -5.233 1.00 93.88 124 LEU A O 1
ATOM 944 N N . LEU A 1 125 ? 3.066 -2.163 -4.651 1.00 94.69 125 LEU A N 1
ATOM 945 C CA . LEU A 1 125 ? 2.973 -1.735 -3.253 1.00 94.69 125 LEU A CA 1
ATOM 946 C C . LEU A 1 125 ? 4.318 -1.871 -2.525 1.00 94.69 125 LEU A C 1
ATOM 948 O O . LEU A 1 125 ? 4.707 -0.985 -1.767 1.00 94.69 125 LEU A O 1
ATOM 952 N N . LYS A 1 126 ? 5.063 -2.954 -2.770 1.00 94.31 126 LYS A N 1
ATOM 953 C CA . LYS A 1 126 ? 6.410 -3.132 -2.211 1.00 94.31 126 LYS A CA 1
ATOM 954 C C . LYS A 1 126 ? 7.406 -2.099 -2.733 1.00 94.31 126 LYS A C 1
ATOM 956 O O . LYS A 1 126 ? 8.202 -1.600 -1.943 1.00 94.31 126 LYS A O 1
ATOM 961 N N . LEU A 1 127 ? 7.357 -1.784 -4.027 1.00 95.38 127 LEU A N 1
ATOM 962 C CA . LEU A 1 127 ? 8.163 -0.726 -4.631 1.00 95.38 127 LEU A CA 1
ATOM 963 C C . LEU A 1 127 ? 7.833 0.633 -4.010 1.00 95.38 127 LEU A C 1
ATOM 965 O O . LEU A 1 127 ? 8.738 1.314 -3.546 1.00 95.38 127 LEU A O 1
ATOM 969 N N . ILE A 1 128 ? 6.549 0.998 -3.953 1.00 95.00 128 ILE A N 1
ATOM 970 C CA . ILE A 1 128 ? 6.093 2.255 -3.350 1.00 95.00 128 ILE A CA 1
ATOM 971 C C . ILE A 1 128 ? 6.586 2.347 -1.913 1.00 95.00 128 ILE A C 1
ATOM 973 O O . ILE A 1 128 ? 7.193 3.345 -1.556 1.00 95.00 128 ILE A O 1
ATOM 977 N N . ARG A 1 129 ? 6.415 1.286 -1.115 1.00 93.44 129 ARG A N 1
ATOM 978 C CA . ARG A 1 129 ? 6.930 1.245 0.256 1.00 93.44 129 ARG A CA 1
ATOM 979 C C . ARG A 1 129 ? 8.431 1.522 0.314 1.00 93.44 129 ARG A C 1
ATOM 981 O O . ARG A 1 129 ? 8.838 2.349 1.117 1.00 93.44 129 ARG A O 1
ATOM 988 N N . ALA A 1 130 ? 9.227 0.823 -0.492 1.00 92.75 130 ALA A N 1
ATOM 989 C CA . ALA A 1 130 ? 10.682 0.958 -0.505 1.00 92.75 130 ALA A CA 1
ATOM 990 C C . ALA A 1 130 ? 11.119 2.392 -0.860 1.00 92.75 130 ALA A C 1
ATOM 992 O O . ALA A 1 130 ? 11.968 2.973 -0.192 1.00 92.75 130 ALA A O 1
ATOM 993 N N . LEU A 1 131 ? 10.474 2.988 -1.867 1.00 92.69 131 LEU A N 1
ATOM 994 C CA . LEU A 1 131 ? 10.719 4.372 -2.266 1.00 92.69 131 LEU A CA 1
ATOM 995 C C . LEU A 1 131 ? 10.283 5.369 -1.184 1.00 92.69 131 LEU A C 1
ATOM 997 O O . LEU A 1 131 ? 11.030 6.294 -0.885 1.00 92.69 131 LEU A O 1
ATOM 1001 N N . THR A 1 132 ? 9.105 5.180 -0.579 1.00 90.75 132 THR A N 1
ATOM 1002 C CA . THR A 1 132 ? 8.620 6.016 0.529 1.00 90.75 132 THR A CA 1
ATOM 1003 C C . THR A 1 132 ? 9.576 5.954 1.717 1.00 90.75 132 THR A C 1
ATOM 1005 O O . THR A 1 132 ? 9.908 7.003 2.252 1.00 90.75 132 THR A O 1
ATOM 1008 N N . GLU A 1 133 ? 10.064 4.761 2.074 1.00 89.50 133 GLU A N 1
ATOM 1009 C CA . GLU A 1 133 ? 11.024 4.545 3.168 1.00 89.50 133 GLU A CA 1
ATOM 1010 C C . GLU A 1 133 ? 12.286 5.374 2.944 1.00 89.50 133 GLU A C 1
ATOM 1012 O O . GLU A 1 133 ? 12.612 6.231 3.764 1.00 89.50 133 GLU A O 1
ATOM 1017 N N . HIS A 1 134 ? 12.897 5.235 1.768 1.00 89.06 134 HIS A N 1
ATOM 1018 C CA . HIS A 1 134 ? 14.082 6.005 1.410 1.00 89.06 134 HIS A CA 1
ATOM 1019 C C . HIS A 1 134 ? 13.833 7.523 1.389 1.00 89.06 134 HIS A C 1
ATOM 1021 O O . HIS A 1 134 ? 14.654 8.310 1.850 1.00 89.06 134 HIS A O 1
ATOM 1027 N N . MET A 1 135 ? 12.676 7.967 0.895 1.00 87.31 135 MET A N 1
ATOM 1028 C CA . MET A 1 135 ? 12.344 9.394 0.879 1.00 87.31 135 MET A CA 1
ATOM 1029 C C . MET A 1 135 ? 12.100 9.968 2.270 1.00 87.31 135 MET A C 1
ATOM 1031 O O . MET A 1 135 ? 12.349 11.149 2.479 1.00 87.31 135 MET A O 1
ATOM 1035 N N . THR A 1 136 ? 11.595 9.168 3.207 1.00 83.12 136 THR A N 1
ATOM 1036 C CA . THR A 1 136 ? 11.397 9.602 4.595 1.00 83.12 136 THR A CA 1
ATOM 1037 C C . THR A 1 136 ? 12.688 9.645 5.408 1.00 83.12 136 THR A C 1
ATOM 1039 O O . THR A 1 136 ? 12.707 10.300 6.442 1.00 83.12 136 THR A O 1
ATOM 1042 N N . GLU A 1 137 ? 13.765 8.999 4.950 1.00 81.19 137 GLU A N 1
ATOM 1043 C CA . GLU A 1 137 ? 15.093 9.085 5.580 1.00 81.19 137 GLU A CA 1
ATOM 1044 C C . GLU A 1 137 ? 15.786 10.433 5.322 1.00 81.19 137 GLU A C 1
ATOM 1046 O O . GLU A 1 137 ? 16.693 10.811 6.061 1.00 81.19 137 GLU A O 1
ATOM 1051 N N . THR A 1 138 ? 15.388 11.159 4.269 1.00 72.12 138 THR A N 1
ATOM 1052 C CA . THR A 1 138 ? 16.044 12.407 3.855 1.00 72.12 138 THR A CA 1
ATOM 1053 C C . THR A 1 138 ? 15.038 13.520 3.569 1.00 72.12 138 THR A C 1
ATOM 1055 O O . THR A 1 138 ? 14.172 13.380 2.707 1.00 72.12 138 THR A O 1
ATOM 1058 N N . ASP A 1 139 ? 15.219 14.691 4.181 1.00 72.88 139 ASP A N 1
ATOM 1059 C CA . ASP A 1 139 ? 14.341 15.854 3.954 1.00 72.88 139 ASP A CA 1
ATOM 1060 C C . ASP A 1 139 ? 14.398 16.419 2.525 1.00 72.88 139 ASP A C 1
ATOM 1062 O O . ASP A 1 139 ? 13.533 17.196 2.117 1.00 72.88 139 ASP A O 1
ATOM 1066 N N . GLN A 1 140 ? 15.391 16.016 1.726 1.00 79.44 140 GLN A N 1
ATOM 1067 C CA . GLN A 1 140 ? 15.572 16.475 0.348 1.00 79.44 140 GLN A CA 1
ATOM 1068 C C . GLN A 1 140 ? 14.334 16.228 -0.530 1.00 79.44 140 GLN A C 1
ATOM 1070 O O . GLN A 1 140 ? 14.054 17.003 -1.445 1.00 79.44 140 GLN A O 1
ATOM 1075 N N . PHE A 1 141 ? 13.575 15.169 -0.241 1.00 79.12 141 PHE A N 1
ATOM 1076 C CA . PHE A 1 141 ? 12.380 14.799 -0.992 1.00 79.12 141 PHE A CA 1
ATOM 1077 C C . PHE A 1 141 ? 11.074 15.252 -0.345 1.00 79.12 141 PHE A C 1
ATOM 1079 O O . PHE A 1 141 ? 10.010 14.908 -0.856 1.00 79.12 141 PHE A O 1
ATOM 1086 N N . LEU A 1 142 ? 11.111 16.025 0.742 1.00 80.06 142 LEU A N 1
ATOM 1087 C CA . LEU A 1 142 ? 9.902 16.365 1.486 1.00 80.06 142 LEU A CA 1
ATOM 1088 C C . LEU A 1 142 ? 8.836 17.077 0.620 1.00 80.06 142 LEU A C 1
ATOM 1090 O O . LEU A 1 142 ? 7.703 16.593 0.601 1.00 80.06 142 LEU A O 1
ATOM 1094 N N . PRO A 1 143 ? 9.144 18.136 -0.165 1.00 84.44 143 PRO A N 1
ATOM 1095 C CA . PRO A 1 143 ? 8.135 18.781 -1.011 1.00 84.44 143 PRO A CA 1
ATOM 1096 C C . PRO A 1 143 ? 7.488 17.856 -2.062 1.00 84.44 143 PRO A C 1
ATOM 1098 O O . PRO A 1 143 ? 6.256 17.786 -2.095 1.00 84.44 143 PRO A O 1
ATOM 1101 N N . PRO A 1 144 ? 8.241 17.109 -2.904 1.00 83.88 144 PRO A N 1
ATOM 1102 C CA . PRO A 1 144 ? 7.618 16.188 -3.853 1.00 83.88 144 PRO A CA 1
ATOM 1103 C C . PRO A 1 144 ? 6.930 15.006 -3.155 1.00 83.88 144 PRO A C 1
ATOM 1105 O O . PRO A 1 144 ? 5.935 14.497 -3.665 1.00 83.88 144 PRO A O 1
ATOM 1108 N N . HIS A 1 145 ? 7.398 14.587 -1.975 1.00 84.31 145 HIS A N 1
ATOM 1109 C CA . HIS A 1 145 ? 6.734 13.548 -1.191 1.00 84.31 145 HIS A CA 1
ATOM 1110 C C . HIS A 1 145 ? 5.349 13.985 -0.710 1.00 84.31 145 HIS A C 1
ATOM 1112 O O . HIS A 1 145 ? 4.384 13.241 -0.886 1.00 84.31 145 HIS A O 1
ATOM 1118 N N . LEU A 1 146 ? 5.245 15.194 -0.150 1.00 85.75 146 LEU A N 1
ATOM 1119 C CA . LEU A 1 146 ? 3.980 15.780 0.292 1.00 85.75 146 LEU A CA 1
ATOM 1120 C C . LEU A 1 146 ? 2.974 15.855 -0.860 1.00 85.75 146 LEU A C 1
ATOM 1122 O O . LEU A 1 146 ? 1.818 15.469 -0.690 1.00 85.75 146 LEU A O 1
ATOM 1126 N N . GLU A 1 147 ? 3.415 16.297 -2.040 1.00 87.38 147 GLU A N 1
ATOM 1127 C CA . GLU A 1 147 ? 2.548 16.375 -3.217 1.00 87.38 147 GLU A CA 1
ATOM 1128 C C . GLU A 1 147 ? 2.076 14.987 -3.671 1.00 87.38 147 GLU A C 1
ATOM 1130 O O . GLU A 1 147 ? 0.890 14.785 -3.929 1.00 87.38 147 GLU A O 1
ATOM 1135 N N . ARG A 1 148 ? 2.973 13.994 -3.683 1.00 87.31 148 ARG A N 1
ATOM 1136 C CA . ARG A 1 148 ? 2.627 12.610 -4.036 1.00 87.31 148 ARG A CA 1
ATOM 1137 C C . ARG A 1 148 ? 1.654 11.974 -3.054 1.00 87.31 148 ARG A C 1
ATOM 1139 O O . ARG A 1 148 ? 0.754 11.250 -3.475 1.00 87.31 148 ARG A O 1
ATOM 1146 N N . GLN A 1 149 ? 1.792 12.236 -1.757 1.00 88.56 149 GLN A N 1
ATOM 1147 C CA . GLN A 1 149 ? 0.892 11.654 -0.763 1.00 88.56 149 GLN A CA 1
ATOM 1148 C C . GLN A 1 149 ? -0.562 12.090 -0.949 1.00 88.56 149 GLN A C 1
ATOM 1150 O O . GLN A 1 149 ? -1.452 11.267 -0.728 1.00 88.56 149 GLN A O 1
ATOM 1155 N N . ARG A 1 150 ? -0.807 13.319 -1.429 1.00 90.19 150 ARG A N 1
ATOM 1156 C CA . ARG A 1 150 ? -2.163 13.837 -1.698 1.00 90.19 150 ARG A CA 1
ATOM 1157 C C . ARG A 1 150 ? -2.973 12.933 -2.619 1.00 90.19 150 ARG A C 1
ATOM 1159 O O . ARG A 1 150 ? -4.175 12.801 -2.433 1.00 90.19 150 ARG A O 1
ATOM 1166 N N . THR A 1 151 ? -2.324 12.306 -3.596 1.00 91.69 151 THR A N 1
ATOM 1167 C CA . THR A 1 151 ? -2.960 11.350 -4.513 1.00 91.69 151 THR A CA 1
ATOM 1168 C C . THR A 1 151 ? -2.770 9.911 -4.054 1.00 91.69 151 THR A C 1
ATOM 1170 O O . THR A 1 151 ? -3.720 9.130 -4.060 1.00 91.69 151 THR A O 1
ATOM 1173 N N . LEU A 1 152 ? -1.569 9.547 -3.607 1.00 92.88 152 LEU A N 1
ATOM 1174 C CA . LEU A 1 152 ? -1.232 8.169 -3.271 1.00 92.88 152 LEU A CA 1
ATOM 1175 C C . LEU A 1 152 ? -2.010 7.636 -2.058 1.00 92.88 152 LEU A C 1
ATOM 1177 O O . LEU A 1 152 ? -2.514 6.517 -2.117 1.00 92.88 152 LEU A O 1
ATOM 1181 N N . VAL A 1 153 ? -2.127 8.401 -0.967 1.00 95.00 153 VAL A N 1
ATOM 1182 C CA . VAL A 1 153 ? -2.782 7.922 0.266 1.00 95.00 153 VAL A CA 1
ATOM 1183 C C . VAL A 1 153 ? -4.259 7.590 0.025 1.00 95.00 153 VAL A C 1
ATOM 1185 O O . VAL A 1 153 ? -4.648 6.460 0.341 1.00 95.00 153 VAL A O 1
ATOM 1188 N N . PRO A 1 154 ? -5.076 8.470 -0.592 1.00 95.44 154 PRO A N 1
ATOM 1189 C CA . PRO A 1 154 ? -6.452 8.123 -0.934 1.00 95.44 154 PRO A CA 1
ATOM 1190 C C . PRO A 1 154 ? -6.551 6.877 -1.812 1.00 95.44 154 PRO A C 1
ATOM 1192 O O . PRO A 1 154 ? -7.381 6.014 -1.541 1.00 95.44 154 PRO A O 1
ATOM 1195 N N . LEU A 1 155 ? -5.680 6.732 -2.819 1.00 94.69 155 LEU A N 1
ATOM 1196 C CA . LEU A 1 155 ? -5.667 5.566 -3.707 1.00 94.69 155 LEU A CA 1
ATOM 1197 C C . LEU A 1 155 ? -5.351 4.267 -2.958 1.00 94.69 155 LEU A C 1
ATOM 1199 O O . LEU A 1 155 ? -6.055 3.275 -3.146 1.00 94.69 155 LEU A O 1
ATOM 1203 N N . LEU A 1 156 ? -4.358 4.280 -2.065 1.00 95.31 156 LEU A N 1
ATOM 1204 C CA . LEU A 1 156 ? -4.013 3.134 -1.221 1.00 95.31 156 LEU A CA 1
ATOM 1205 C C . LEU A 1 156 ? -5.172 2.743 -0.298 1.00 95.31 156 LEU A C 1
ATOM 1207 O O . LEU A 1 156 ? -5.521 1.567 -0.213 1.00 95.31 156 LEU A O 1
ATOM 1211 N N . VAL A 1 157 ? -5.810 3.717 0.356 1.00 95.31 157 VAL A N 1
ATOM 1212 C CA . VAL A 1 157 ? -6.986 3.466 1.204 1.00 95.31 157 VAL A CA 1
ATOM 1213 C C . VAL A 1 157 ? -8.159 2.943 0.369 1.00 95.31 157 VAL A C 1
ATOM 1215 O O . VAL A 1 157 ? -8.909 2.075 0.809 1.00 95.31 157 VAL A O 1
ATOM 1218 N N . SER A 1 158 ? -8.288 3.391 -0.878 1.00 93.19 158 SER A N 1
ATOM 1219 C CA . SER A 1 158 ? -9.337 2.957 -1.800 1.00 93.19 158 SER A CA 1
ATOM 1220 C C . SER A 1 158 ? -9.287 1.454 -2.133 1.00 93.19 158 SER A C 1
ATOM 1222 O O . SER A 1 158 ? -10.337 0.845 -2.372 1.00 93.19 158 SER A O 1
ATOM 1224 N N . LEU A 1 159 ? -8.098 0.837 -2.084 1.00 92.25 159 LEU A N 1
ATOM 1225 C CA . LEU A 1 159 ? -7.901 -0.609 -2.261 1.00 92.25 159 LEU A CA 1
ATOM 1226 C C . LEU A 1 159 ? -8.418 -1.425 -1.065 1.00 92.25 159 LEU A C 1
ATOM 1228 O O . LEU A 1 159 ? -8.681 -2.618 -1.193 1.00 92.25 159 LEU A O 1
ATOM 1232 N N . LEU A 1 160 ? -8.624 -0.792 0.094 1.00 92.69 160 LEU A N 1
ATOM 1233 C CA . LEU A 1 160 ? -9.207 -1.424 1.282 1.00 92.69 160 LEU A CA 1
ATOM 1234 C C . LEU A 1 160 ? -10.740 -1.522 1.207 1.00 92.69 160 LEU A C 1
ATOM 1236 O O . LEU A 1 160 ? -11.379 -2.067 2.108 1.00 92.69 160 LEU A O 1
ATOM 1240 N N . ARG A 1 161 ? -11.365 -0.991 0.149 1.00 92.31 161 ARG A N 1
ATOM 1241 C CA . ARG A 1 161 ? -12.821 -1.054 -0.004 1.00 92.31 161 ARG A CA 1
ATOM 1242 C C . ARG A 1 161 ? -13.303 -2.503 -0.142 1.00 92.31 161 ARG A C 1
ATOM 1244 O O . ARG A 1 161 ? -12.681 -3.279 -0.872 1.00 92.31 161 ARG A O 1
ATOM 1251 N N . PRO A 1 162 ? -14.465 -2.857 0.446 1.00 90.19 162 PRO A N 1
ATOM 1252 C CA . PRO A 1 162 ? -14.980 -4.227 0.424 1.00 90.19 162 PRO A CA 1
ATOM 1253 C C . PRO A 1 162 ? -15.074 -4.839 -0.977 1.00 90.19 162 PRO A C 1
ATOM 1255 O O . PRO A 1 162 ? -14.777 -6.014 -1.147 1.00 90.19 162 PRO A O 1
ATOM 1258 N N . ALA A 1 163 ? -15.431 -4.047 -1.994 1.00 88.25 163 ALA A N 1
ATOM 1259 C CA . ALA A 1 163 ? -15.522 -4.521 -3.374 1.00 88.25 163 ALA A CA 1
ATOM 1260 C C . ALA A 1 163 ? -14.181 -5.056 -3.911 1.00 88.25 163 ALA A C 1
ATOM 1262 O O . ALA A 1 163 ? -14.149 -6.118 -4.527 1.00 88.25 163 ALA A O 1
ATOM 1263 N N . HIS A 1 164 ? -13.076 -4.354 -3.641 1.00 88.44 164 HIS A N 1
ATOM 1264 C CA . HIS A 1 164 ? -11.749 -4.779 -4.086 1.00 88.44 164 HIS A CA 1
ATOM 1265 C C . HIS A 1 164 ? -11.259 -5.995 -3.290 1.00 88.44 164 HIS A C 1
ATOM 1267 O O . HIS A 1 164 ? -10.762 -6.957 -3.869 1.00 88.44 164 HIS A O 1
ATOM 1273 N N . ILE A 1 165 ? -11.491 -6.002 -1.973 1.00 89.62 165 ILE A N 1
ATOM 1274 C CA . ILE A 1 165 ? -11.167 -7.142 -1.106 1.00 89.62 165 ILE A CA 1
ATOM 1275 C C . ILE A 1 165 ? -11.892 -8.409 -1.576 1.00 89.62 165 ILE A C 1
ATOM 1277 O O . ILE A 1 165 ? -11.262 -9.450 -1.742 1.00 89.62 165 ILE A O 1
ATOM 1281 N N . GLN A 1 166 ? -13.195 -8.321 -1.860 1.00 88.31 166 GLN A N 1
ATOM 1282 C CA . GLN A 1 166 ? -13.977 -9.447 -2.379 1.00 88.31 166 GLN A CA 1
ATOM 1283 C C . GLN A 1 166 ? -13.461 -9.933 -3.733 1.00 88.31 166 GLN A C 1
ATOM 1285 O O . GLN A 1 166 ? -13.368 -11.139 -3.951 1.00 88.31 166 GLN A O 1
ATOM 1290 N N . HIS A 1 167 ? -13.072 -9.013 -4.618 1.00 86.56 167 HIS A N 1
ATOM 1291 C CA . HIS A 1 167 ? -12.482 -9.370 -5.903 1.00 86.56 167 HIS A CA 1
ATOM 1292 C C . HIS A 1 167 ? -11.179 -10.164 -5.737 1.00 86.56 167 HIS A C 1
ATOM 1294 O O . HIS A 1 167 ? -10.989 -11.188 -6.390 1.00 86.56 167 HIS A O 1
ATOM 1300 N N . LEU A 1 168 ? -10.314 -9.738 -4.816 1.00 87.38 168 LEU A N 1
ATOM 1301 C CA . LEU A 1 168 ? -9.059 -10.424 -4.536 1.00 87.38 168 LEU A CA 1
ATOM 1302 C C . LEU A 1 168 ? -9.278 -11.791 -3.867 1.00 87.38 168 LEU A C 1
ATOM 1304 O O . LEU A 1 168 ? -8.558 -12.735 -4.174 1.00 87.38 168 LEU A O 1
ATOM 1308 N N . LEU A 1 169 ? -10.292 -11.925 -3.004 1.00 88.25 169 LEU A N 1
ATOM 1309 C CA . LEU A 1 169 ? -10.633 -13.190 -2.337 1.00 88.25 169 LEU A CA 1
ATOM 1310 C C . LEU A 1 169 ? -11.093 -14.283 -3.298 1.00 88.25 169 LEU A C 1
ATOM 1312 O O . LEU A 1 169 ? -10.754 -15.444 -3.090 1.00 88.25 169 LEU A O 1
ATOM 1316 N N . VAL A 1 170 ? -11.888 -13.931 -4.311 1.00 87.38 170 VAL A N 1
ATOM 1317 C CA . VAL A 1 170 ? -12.365 -14.906 -5.307 1.00 87.38 170 VAL A CA 1
ATOM 1318 C C . VAL A 1 170 ? -11.311 -15.219 -6.367 1.00 87.38 170 VAL A C 1
ATOM 1320 O O . VAL A 1 170 ? -11.461 -16.177 -7.125 1.00 87.38 170 VAL A O 1
ATOM 1323 N N . TRP A 1 171 ? -10.249 -14.414 -6.433 1.00 86.19 171 TRP A N 1
ATOM 1324 C CA . TRP A 1 171 ? -9.146 -14.626 -7.353 1.00 86.19 171 TRP A CA 1
ATOM 1325 C C . TRP A 1 171 ? -8.326 -15.858 -6.934 1.00 86.19 171 TRP A C 1
ATOM 1327 O O . TRP A 1 171 ? -8.086 -16.036 -5.740 1.00 86.19 171 TRP A O 1
ATOM 1337 N N . PRO A 1 172 ? -7.858 -16.714 -7.863 1.00 84.94 172 PRO A N 1
ATOM 1338 C CA . PRO A 1 172 ? -7.182 -17.946 -7.469 1.00 84.94 172 PRO A CA 1
ATOM 1339 C C . PRO A 1 172 ? -5.830 -17.705 -6.786 1.00 84.94 172 PRO A C 1
ATOM 1341 O O . PRO A 1 172 ? -4.988 -16.960 -7.292 1.00 84.94 172 PRO A O 1
ATOM 1344 N N . ASP A 1 173 ? -5.579 -18.434 -5.698 1.00 86.06 173 ASP A N 1
ATOM 1345 C CA . ASP A 1 173 ? -4.325 -18.392 -4.930 1.00 86.06 173 ASP A CA 1
ATOM 1346 C C . ASP A 1 173 ? -3.082 -18.601 -5.811 1.00 86.06 173 ASP A C 1
ATOM 1348 O O . ASP A 1 173 ? -2.075 -17.910 -5.662 1.00 86.06 173 ASP A O 1
ATOM 1352 N N . VAL A 1 174 ? -3.165 -19.519 -6.783 1.00 80.50 174 VAL A N 1
ATOM 1353 C CA . VAL A 1 174 ? -2.056 -19.887 -7.685 1.00 80.50 174 VAL A CA 1
ATOM 1354 C C . VAL A 1 174 ? -1.566 -18.744 -8.580 1.00 80.50 174 VAL A C 1
ATOM 1356 O O . VAL A 1 174 ? -0.455 -18.815 -9.094 1.00 80.50 174 VAL A O 1
ATOM 1359 N N . VAL A 1 175 ? -2.374 -17.698 -8.766 1.00 75.88 175 VAL A N 1
ATOM 1360 C CA . VAL A 1 175 ? -2.022 -16.492 -9.540 1.00 75.88 175 VAL A CA 1
ATOM 1361 C C . VAL A 1 175 ? -1.975 -15.242 -8.652 1.00 75.88 175 VAL A C 1
ATOM 1363 O O . VAL A 1 175 ? -2.121 -14.119 -9.129 1.00 75.88 175 VAL A O 1
ATOM 1366 N N . GLY A 1 176 ? -1.767 -15.435 -7.346 1.00 80.62 176 GLY A N 1
ATOM 1367 C CA . GLY A 1 176 ? -1.583 -14.352 -6.381 1.00 80.62 176 GLY A CA 1
ATOM 1368 C C . GLY A 1 176 ? -2.876 -13.789 -5.797 1.00 80.62 176 GLY A C 1
ATOM 1369 O O . GLY A 1 176 ? -2.853 -12.673 -5.289 1.00 80.62 176 GLY A O 1
ATOM 1370 N N . GLY A 1 177 ? -3.989 -14.521 -5.887 1.00 86.56 177 GLY A N 1
ATOM 1371 C CA . GLY A 1 177 ? -5.265 -14.181 -5.260 1.00 86.56 177 GLY A CA 1
ATOM 1372 C C . GLY A 1 177 ? -5.467 -14.773 -3.859 1.00 86.56 177 GLY A C 1
ATOM 1373 O O . GLY A 1 177 ? -4.532 -15.259 -3.218 1.00 86.56 177 GLY A O 1
ATOM 1374 N N . GLY A 1 178 ? -6.707 -14.713 -3.381 1.00 88.94 178 GLY A N 1
ATOM 1375 C CA . GLY A 1 178 ? -7.163 -15.364 -2.159 1.00 88.94 178 GLY A CA 1
ATOM 1376 C C . GLY A 1 178 ? -6.868 -14.620 -0.862 1.00 88.94 178 GLY A C 1
ATOM 1377 O O . GLY A 1 178 ? -6.438 -13.463 -0.826 1.00 88.94 178 GLY A O 1
ATOM 1378 N N . LEU A 1 179 ? -7.098 -15.309 0.261 1.00 89.56 179 LEU A N 1
ATOM 1379 C CA . LEU A 1 179 ? -6.977 -14.721 1.601 1.00 89.56 179 LEU A CA 1
ATOM 1380 C C . LEU A 1 179 ? -5.551 -14.242 1.911 1.00 89.56 179 LEU A C 1
ATOM 1382 O O . LEU A 1 179 ? -5.373 -13.234 2.595 1.00 89.56 179 LEU A O 1
ATOM 1386 N N . GLN A 1 180 ? -4.530 -14.948 1.419 1.00 87.81 180 GLN A N 1
ATOM 1387 C CA . GLN A 1 180 ? -3.136 -14.551 1.633 1.00 87.81 180 GLN A CA 1
ATOM 1388 C C . GLN A 1 180 ? -2.783 -13.278 0.866 1.00 87.81 180 GLN A C 1
ATOM 1390 O O . GLN A 1 180 ? -2.064 -12.429 1.391 1.00 87.81 180 GLN A O 1
ATOM 1395 N N . ALA A 1 181 ? -3.340 -13.098 -0.331 1.00 88.50 181 ALA A N 1
ATOM 1396 C CA . ALA A 1 181 ? -3.161 -11.870 -1.088 1.00 88.50 181 ALA A CA 1
ATOM 1397 C C . ALA A 1 181 ? -3.817 -10.677 -0.387 1.00 88.50 181 ALA A C 1
ATOM 1399 O O . ALA A 1 181 ? -3.186 -9.631 -0.251 1.00 88.50 181 ALA A O 1
ATOM 1400 N N . VAL A 1 182 ? -5.028 -10.854 0.156 1.00 90.12 182 VAL A N 1
ATOM 1401 C CA . VAL A 1 182 ? -5.683 -9.829 0.987 1.00 90.12 182 VAL A CA 1
ATOM 1402 C C . VAL A 1 182 ? -4.818 -9.468 2.192 1.00 90.12 182 VAL A C 1
ATOM 1404 O O . VAL A 1 182 ? -4.562 -8.287 2.422 1.00 90.12 182 VAL A O 1
ATOM 1407 N N . LYS A 1 183 ? -4.306 -10.465 2.928 1.00 89.56 183 LYS A N 1
ATOM 1408 C CA . LYS A 1 183 ? -3.377 -10.250 4.053 1.00 89.56 183 LYS A CA 1
ATOM 1409 C C . LYS A 1 183 ? -2.171 -9.419 3.636 1.00 89.56 183 LYS A C 1
ATOM 1411 O O . LYS A 1 183 ? -1.865 -8.412 4.271 1.00 89.56 183 LYS A O 1
ATOM 1416 N N . ALA A 1 184 ? -1.504 -9.835 2.565 1.00 89.06 184 ALA A N 1
ATOM 1417 C CA . ALA A 1 184 ? -0.290 -9.204 2.076 1.00 89.06 184 ALA A CA 1
ATOM 1418 C C . ALA A 1 184 ? -0.538 -7.763 1.600 1.00 89.06 184 ALA A C 1
ATOM 1420 O O . ALA A 1 184 ? 0.245 -6.871 1.927 1.00 89.06 184 ALA A O 1
ATOM 1421 N N . MET A 1 185 ? -1.642 -7.521 0.889 1.00 91.31 185 MET A N 1
ATOM 1422 C CA . MET A 1 185 ? -2.036 -6.198 0.408 1.00 91.31 185 MET A CA 1
ATOM 1423 C C . MET A 1 185 ? -2.359 -5.252 1.567 1.00 91.31 185 MET A C 1
ATOM 1425 O O . MET A 1 185 ? -1.798 -4.161 1.636 1.00 91.31 185 MET A O 1
ATOM 1429 N N . VAL A 1 186 ? -3.210 -5.680 2.505 1.00 92.12 186 VAL A N 1
ATOM 1430 C CA . VAL A 1 186 ? -3.575 -4.876 3.681 1.00 92.12 186 VAL A CA 1
ATOM 1431 C C . VAL A 1 186 ? -2.329 -4.537 4.496 1.00 92.12 186 VAL A C 1
ATOM 1433 O O . VAL A 1 186 ? -2.116 -3.379 4.846 1.00 92.12 186 VAL A O 1
ATOM 1436 N N . HIS A 1 187 ? -1.456 -5.518 4.735 1.00 91.50 187 HIS A N 1
ATOM 1437 C CA . HIS A 1 187 ? -0.192 -5.306 5.436 1.00 91.50 187 HIS A CA 1
ATOM 1438 C C . HIS A 1 187 ? 0.694 -4.287 4.699 1.00 91.50 187 HIS A C 1
ATOM 1440 O O . HIS A 1 187 ? 1.237 -3.376 5.325 1.00 91.50 187 HIS A O 1
ATOM 1446 N N . ALA A 1 188 ? 0.838 -4.413 3.377 1.00 92.25 188 ALA A N 1
ATOM 1447 C CA . ALA A 1 188 ? 1.641 -3.494 2.577 1.00 92.25 188 ALA A CA 1
ATOM 1448 C C . ALA A 1 188 ? 1.097 -2.059 2.635 1.00 92.25 188 ALA A C 1
ATOM 1450 O O . ALA A 1 188 ? 1.866 -1.142 2.914 1.00 92.25 188 ALA A O 1
ATOM 1451 N N . ILE A 1 189 ? -0.217 -1.876 2.461 1.00 93.88 189 ILE A N 1
ATOM 1452 C CA . ILE A 1 189 ? -0.879 -0.568 2.553 1.00 93.88 189 ILE A CA 1
ATOM 1453 C C . ILE A 1 189 ? -0.636 0.050 3.928 1.00 93.88 189 ILE A C 1
ATOM 1455 O O . ILE A 1 189 ? -0.134 1.168 4.007 1.00 93.88 189 ILE A O 1
ATOM 1459 N N . VAL A 1 190 ? -0.913 -0.693 5.005 1.00 93.25 190 VAL A N 1
ATOM 1460 C CA . VAL A 1 190 ? -0.733 -0.214 6.384 1.00 93.25 190 VAL A CA 1
ATOM 1461 C C . VAL A 1 190 ? 0.716 0.178 6.645 1.00 93.25 190 VAL A C 1
ATOM 1463 O O . VAL A 1 190 ? 0.960 1.215 7.250 1.00 93.25 190 VAL A O 1
ATOM 1466 N N . LYS A 1 191 ? 1.700 -0.584 6.156 1.00 92.19 191 LYS A N 1
ATOM 1467 C CA . LYS A 1 191 ? 3.117 -0.214 6.291 1.00 92.19 191 LYS A CA 1
ATOM 1468 C C . LYS A 1 191 ? 3.474 1.086 5.577 1.00 92.19 191 LYS A C 1
ATOM 1470 O O . LYS A 1 191 ? 4.259 1.847 6.124 1.00 92.19 191 LYS A O 1
ATOM 1475 N N . ILE A 1 192 ? 2.909 1.343 4.398 1.00 93.19 192 ILE A N 1
ATOM 1476 C CA . ILE A 1 192 ? 3.146 2.595 3.668 1.00 93.19 192 ILE A CA 1
ATOM 1477 C C . ILE A 1 192 ? 2.528 3.765 4.436 1.00 93.19 192 ILE A C 1
ATOM 1479 O O . ILE A 1 192 ? 3.224 4.714 4.782 1.00 93.19 192 ILE A O 1
ATOM 1483 N N . VAL A 1 193 ? 1.234 3.682 4.761 1.00 93.25 193 VAL A N 1
ATOM 1484 C CA . VAL A 1 193 ? 0.518 4.814 5.374 1.00 93.25 193 VAL A CA 1
ATOM 1485 C C . VAL A 1 193 ? 0.881 5.046 6.841 1.00 93.25 193 VAL A C 1
ATOM 1487 O O . VAL A 1 193 ? 0.692 6.145 7.349 1.00 93.25 193 VAL A O 1
ATOM 1490 N N . SER A 1 194 ? 1.406 4.032 7.534 1.00 90.88 194 SER A N 1
ATOM 1491 C CA . SER A 1 194 ? 1.870 4.170 8.920 1.00 90.88 194 SER A CA 1
ATOM 1492 C C . SER A 1 194 ? 3.265 4.780 9.035 1.00 90.88 194 SER A C 1
ATOM 1494 O O . SER A 1 194 ? 3.641 5.211 10.121 1.00 90.88 194 SER A O 1
ATOM 1496 N N . MET A 1 195 ? 4.030 4.833 7.944 1.00 89.00 195 MET A N 1
ATOM 1497 C CA . MET A 1 195 ? 5.442 5.208 7.962 1.00 89.00 195 MET A CA 1
ATOM 1498 C C . MET A 1 195 ? 5.714 6.598 8.561 1.00 89.00 195 MET A C 1
ATOM 1500 O O . MET A 1 195 ? 6.577 6.672 9.439 1.00 89.00 195 MET A O 1
ATOM 1504 N N . PRO A 1 196 ? 4.947 7.662 8.230 1.00 87.81 196 PRO A N 1
ATOM 1505 C CA . PRO A 1 196 ? 5.146 8.977 8.846 1.00 87.81 196 PRO A CA 1
ATOM 1506 C C . PRO A 1 196 ? 4.974 8.978 10.372 1.00 87.81 196 PRO A C 1
ATOM 1508 O O . PRO A 1 196 ? 5.541 9.819 11.053 1.00 87.81 196 PRO A O 1
ATOM 1511 N N . PHE A 1 197 ? 4.227 8.019 10.926 1.00 86.25 197 PHE A N 1
ATOM 1512 C CA . PHE A 1 197 ? 3.963 7.895 12.365 1.00 86.25 197 PHE A CA 1
ATOM 1513 C C . PHE A 1 197 ? 4.965 6.995 13.103 1.00 86.25 197 PHE A C 1
ATOM 1515 O O . PHE A 1 197 ? 4.887 6.846 14.323 1.00 86.25 197 PHE A O 1
ATOM 1522 N N . MET A 1 198 ? 5.833 6.299 12.365 1.00 82.31 198 MET A N 1
ATOM 1523 C CA . MET A 1 198 ? 6.736 5.274 12.898 1.00 82.31 198 MET A CA 1
ATOM 1524 C C . MET A 1 198 ? 8.166 5.765 13.074 1.00 82.31 198 MET A C 1
ATOM 1526 O O . MET A 1 198 ? 8.893 5.224 13.907 1.00 82.31 198 MET A O 1
ATOM 1530 N N . LEU A 1 199 ? 8.570 6.728 12.258 1.00 79.69 199 LEU A N 1
ATOM 1531 C CA . LEU A 1 199 ? 9.933 7.228 12.180 1.00 79.69 199 LEU A CA 1
ATOM 1532 C C . LEU A 1 199 ? 10.076 8.464 13.078 1.00 79.69 199 LEU A C 1
ATOM 1534 O O . LEU A 1 199 ? 9.182 9.304 13.126 1.00 79.69 199 LEU A O 1
ATOM 1538 N N . ALA A 1 200 ? 11.182 8.541 13.821 1.00 72.12 200 ALA A N 1
ATOM 1539 C CA . ALA A 1 200 ? 11.381 9.559 14.855 1.00 72.12 200 ALA A CA 1
ATOM 1540 C C . ALA A 1 200 ? 11.640 10.966 14.290 1.00 72.12 200 ALA A C 1
ATOM 1542 O O . ALA A 1 200 ? 11.219 11.944 14.899 1.00 72.12 200 ALA A O 1
ATOM 1543 N N . ASP A 1 201 ? 12.283 11.054 13.123 1.00 77.94 201 ASP A N 1
ATOM 1544 C CA . ASP A 1 201 ? 12.786 12.306 12.544 1.00 77.94 201 ASP A CA 1
ATOM 1545 C C . ASP A 1 201 ? 11.976 12.752 11.312 1.00 77.94 201 ASP A C 1
ATOM 1547 O O . ASP A 1 201 ? 12.516 13.296 10.354 1.00 77.94 201 ASP A O 1
ATOM 1551 N N . VAL A 1 202 ? 10.665 12.490 11.303 1.00 82.69 202 VAL A N 1
ATOM 1552 C CA . VAL A 1 202 ? 9.785 12.882 10.192 1.00 82.69 202 VAL A CA 1
ATOM 1553 C C . VAL A 1 202 ? 9.197 14.270 10.420 1.00 82.69 202 VAL A C 1
ATOM 1555 O O . VAL A 1 202 ? 8.744 14.596 11.515 1.00 82.69 202 VAL A O 1
ATOM 1558 N N . SER A 1 203 ? 9.135 15.068 9.351 1.00 86.50 203 SER A N 1
ATOM 1559 C CA . SER A 1 203 ? 8.474 16.375 9.346 1.00 86.50 203 SER A CA 1
ATOM 1560 C C . SER A 1 203 ? 7.038 16.319 9.887 1.00 86.50 203 SER A C 1
ATOM 1562 O O . SER A 1 203 ? 6.200 15.559 9.391 1.00 86.50 203 SER A O 1
ATOM 1564 N N . GLU A 1 204 ? 6.726 17.195 10.847 1.00 88.44 204 GLU A N 1
ATOM 1565 C CA . GLU A 1 204 ? 5.376 17.352 11.409 1.00 88.44 204 GLU A CA 1
ATOM 1566 C C . GLU A 1 204 ? 4.330 17.661 10.330 1.00 88.44 204 GLU A C 1
ATOM 1568 O O . GLU A 1 204 ? 3.194 17.193 10.414 1.00 88.44 204 GLU A O 1
ATOM 1573 N N . GLU A 1 205 ? 4.712 18.398 9.280 1.00 89.88 205 GLU A N 1
ATOM 1574 C CA . GLU A 1 205 ? 3.822 18.689 8.155 1.00 89.88 205 GLU A CA 1
ATOM 1575 C C . GLU A 1 205 ? 3.414 17.404 7.426 1.00 89.88 205 GLU A C 1
ATOM 1577 O O . GLU A 1 205 ? 2.240 17.227 7.099 1.00 89.88 205 GLU A O 1
ATOM 1582 N N . LEU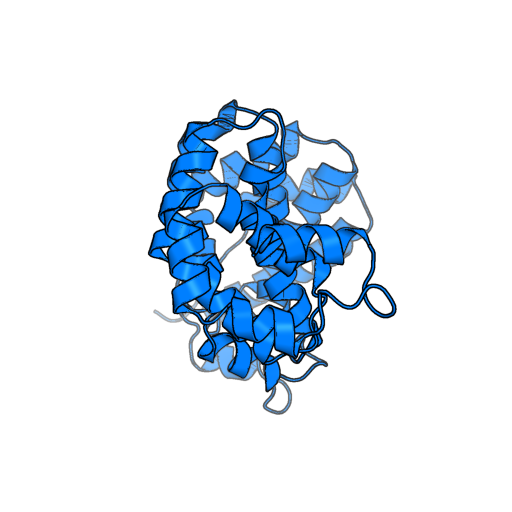 A 1 206 ? 4.354 16.477 7.213 1.00 88.81 206 LEU A N 1
ATOM 1583 C CA . LEU A 1 206 ? 4.064 15.194 6.573 1.00 88.81 206 LEU A CA 1
ATOM 1584 C C . LEU A 1 206 ? 3.105 14.360 7.417 1.00 88.81 206 LEU A C 1
ATOM 1586 O O . LEU A 1 206 ? 2.148 13.798 6.881 1.00 88.81 206 LEU A O 1
ATOM 1590 N N . VAL A 1 207 ? 3.329 14.316 8.731 1.00 90.75 207 VAL A N 1
ATOM 1591 C CA . VAL A 1 207 ? 2.445 13.621 9.673 1.00 90.75 207 VAL A CA 1
ATOM 1592 C C . VAL A 1 207 ? 1.038 14.207 9.605 1.00 90.75 207 VAL A C 1
ATOM 1594 O O . VAL A 1 207 ? 0.083 13.470 9.354 1.00 90.75 207 VAL A O 1
ATOM 1597 N N . PHE A 1 208 ? 0.911 15.527 9.746 1.00 91.50 208 PHE A N 1
ATOM 1598 C CA . PHE A 1 208 ? -0.375 16.219 9.736 1.00 91.50 208 PHE A CA 1
ATOM 1599 C C . PHE A 1 208 ? -1.137 16.004 8.420 1.00 91.50 208 PHE A C 1
ATOM 1601 O O . PHE A 1 208 ? -2.306 15.616 8.433 1.00 91.50 208 PHE A O 1
ATOM 1608 N N . ARG A 1 209 ? -0.470 16.168 7.270 1.00 91.88 209 ARG A N 1
ATOM 1609 C CA . ARG A 1 209 ? -1.093 15.940 5.955 1.00 91.88 209 ARG A CA 1
ATOM 1610 C C . ARG A 1 209 ? -1.509 14.490 5.753 1.00 91.88 209 ARG A C 1
ATOM 1612 O O . ARG A 1 209 ? -2.585 14.236 5.218 1.00 91.88 209 ARG A O 1
ATOM 1619 N N . THR A 1 210 ? -0.704 13.538 6.222 1.00 92.94 210 THR A N 1
ATOM 1620 C CA . THR A 1 210 ? -1.076 12.118 6.181 1.00 92.94 210 THR A CA 1
ATOM 1621 C C . THR A 1 210 ? -2.336 11.863 7.013 1.00 92.94 210 THR A C 1
ATOM 1623 O O . THR A 1 210 ? -3.225 11.142 6.564 1.00 92.94 210 THR A O 1
ATOM 1626 N N . GLN A 1 211 ? -2.451 12.464 8.204 1.00 93.81 211 GLN A N 1
ATOM 1627 C CA . GLN A 1 211 ? -3.643 12.331 9.051 1.00 93.81 211 GLN A CA 1
ATOM 1628 C C . GLN A 1 211 ? -4.898 12.882 8.373 1.00 93.81 211 GLN A C 1
ATOM 1630 O O . GLN A 1 211 ? -5.914 12.189 8.364 1.00 93.81 211 GLN A O 1
ATOM 1635 N N . GLU A 1 212 ? -4.835 14.081 7.783 1.00 94.69 212 GLU A N 1
ATOM 1636 C CA . GLU A 1 212 ? -5.968 14.659 7.043 1.00 94.69 212 GLU A CA 1
ATOM 1637 C C . GLU A 1 212 ? -6.445 13.703 5.942 1.00 94.69 212 GLU A C 1
ATOM 1639 O O . GLU A 1 212 ? -7.614 13.318 5.916 1.00 94.69 212 GLU A O 1
ATOM 1644 N N . LEU A 1 213 ? -5.524 13.217 5.104 1.00 95.62 213 LEU A N 1
ATOM 1645 C CA . LEU A 1 213 ? -5.846 12.323 3.988 1.00 95.62 213 LEU A CA 1
ATOM 1646 C C . LEU A 1 213 ? -6.429 10.980 4.454 1.00 95.62 213 LEU A C 1
ATOM 1648 O O . LEU A 1 213 ? -7.374 10.462 3.851 1.00 95.62 213 LEU A O 1
ATOM 1652 N N . LEU A 1 214 ? -5.889 10.401 5.530 1.00 96.12 214 LEU A N 1
ATOM 1653 C CA . LEU A 1 214 ? -6.396 9.151 6.105 1.00 96.12 214 LEU A CA 1
ATOM 1654 C C . LEU A 1 214 ? -7.791 9.316 6.712 1.00 96.12 214 LEU A C 1
ATOM 1656 O O . LEU A 1 214 ? -8.618 8.405 6.596 1.00 96.12 214 LEU A O 1
ATOM 1660 N N . TYR A 1 215 ? -8.050 10.459 7.348 1.00 95.12 215 TYR A N 1
ATOM 1661 C CA . TYR A 1 215 ? -9.354 10.790 7.909 1.00 95.12 215 TYR A CA 1
ATOM 1662 C C . TYR A 1 215 ? -10.396 10.982 6.806 1.00 95.12 215 TYR A C 1
ATOM 1664 O O . TYR A 1 215 ? -11.438 10.325 6.838 1.00 95.12 215 TYR A O 1
ATOM 1672 N N . GLU A 1 216 ? -10.096 11.806 5.799 1.00 95.12 216 GLU A N 1
ATOM 1673 C CA . GLU A 1 216 ? -10.978 12.065 4.653 1.00 95.12 216 GLU A CA 1
ATOM 1674 C C . GLU A 1 216 ? -11.301 10.789 3.867 1.00 95.12 216 GLU A C 1
ATOM 1676 O O . GLU A 1 216 ? -12.427 10.600 3.409 1.00 95.12 216 GLU A O 1
ATOM 1681 N N . SER A 1 217 ? -10.336 9.872 3.770 1.00 94.75 217 SER A N 1
ATOM 1682 C CA . SER A 1 217 ? -10.513 8.592 3.078 1.00 94.75 217 SER A CA 1
ATOM 1683 C C . SER A 1 217 ? -11.290 7.547 3.895 1.00 94.75 217 SER A C 1
ATOM 1685 O O . SER A 1 217 ? -11.519 6.440 3.406 1.00 94.75 217 SER A O 1
ATOM 1687 N N . GLY A 1 218 ? -11.677 7.848 5.141 1.00 94.38 218 GLY A N 1
ATOM 1688 C CA . GLY A 1 218 ? -12.413 6.922 6.010 1.00 94.38 218 GLY A CA 1
ATOM 1689 C C . GLY A 1 218 ? -11.618 5.666 6.385 1.00 94.38 218 GLY A C 1
ATOM 1690 O O . GLY A 1 218 ? -12.195 4.587 6.547 1.00 94.38 218 GLY A O 1
ATOM 1691 N N . CYS A 1 219 ? -10.290 5.786 6.502 1.00 94.94 219 CYS A N 1
ATOM 1692 C CA . CYS A 1 219 ? -9.375 4.655 6.680 1.00 94.94 219 CYS A CA 1
ATOM 1693 C C . CYS A 1 219 ? -9.752 3.763 7.878 1.00 94.94 219 CYS A C 1
ATOM 1695 O O . CYS A 1 219 ? -9.799 2.540 7.746 1.00 94.94 219 CYS A O 1
ATOM 1697 N N . VAL A 1 220 ? -10.093 4.360 9.027 1.00 94.69 220 VAL A N 1
ATOM 1698 C CA . VAL A 1 220 ? -10.434 3.622 10.258 1.00 94.69 220 VAL A CA 1
ATOM 1699 C C . VAL A 1 220 ? -11.612 2.672 10.039 1.00 94.69 220 VAL A C 1
ATOM 1701 O O . VAL A 1 220 ? -11.525 1.494 10.387 1.00 94.69 220 VAL A O 1
ATOM 1704 N N . GLY A 1 221 ? -12.690 3.147 9.410 1.00 93.25 221 GLY A N 1
ATOM 1705 C CA . GLY A 1 221 ? -13.870 2.325 9.139 1.00 93.25 221 GLY A CA 1
ATOM 1706 C C . GLY A 1 221 ? -13.573 1.159 8.193 1.00 93.25 221 GLY A C 1
ATOM 1707 O O . GLY A 1 221 ? -14.037 0.042 8.422 1.00 93.25 221 GLY A O 1
ATOM 1708 N N . LEU A 1 222 ? -12.745 1.388 7.168 1.00 93.69 222 LEU A N 1
ATOM 1709 C CA . LEU A 1 222 ? -12.328 0.342 6.231 1.00 93.69 222 LEU A CA 1
ATOM 1710 C C . LEU A 1 222 ? -11.479 -0.735 6.918 1.00 93.69 222 LEU A C 1
ATOM 1712 O O . LEU A 1 222 ? -11.742 -1.925 6.740 1.00 93.69 222 LEU A O 1
ATOM 1716 N N . LEU A 1 223 ? -10.510 -0.338 7.749 1.00 92.81 223 LEU A N 1
ATOM 1717 C CA . LEU A 1 223 ? -9.674 -1.278 8.502 1.00 92.81 223 LEU A CA 1
ATOM 1718 C C . LEU A 1 223 ? -10.495 -2.102 9.503 1.00 92.81 223 LEU A C 1
ATOM 1720 O O . LEU A 1 223 ? -10.290 -3.310 9.607 1.00 92.81 223 LEU A O 1
ATOM 1724 N N . LEU A 1 224 ? -11.458 -1.486 10.197 1.00 91.44 224 LEU A N 1
ATOM 1725 C CA . LEU A 1 224 ? -12.374 -2.202 11.091 1.00 91.44 224 LEU A CA 1
ATOM 1726 C C . LEU A 1 224 ? -13.263 -3.190 10.326 1.00 91.44 224 LEU A C 1
ATOM 1728 O O . LEU A 1 224 ? -13.413 -4.338 10.745 1.00 91.44 224 LEU A O 1
ATOM 1732 N N . GLY A 1 225 ? -13.799 -2.786 9.171 1.00 89.75 225 GLY A N 1
ATOM 1733 C CA . GLY A 1 225 ? -14.565 -3.676 8.298 1.00 89.75 225 GLY A CA 1
ATOM 1734 C C . GLY A 1 225 ? -13.753 -4.905 7.883 1.00 89.75 225 GLY A C 1
ATOM 1735 O O . GLY A 1 225 ? -14.224 -6.035 8.006 1.00 89.75 225 GLY A O 1
ATOM 1736 N N . ILE A 1 226 ? -12.499 -4.695 7.490 1.00 88.94 226 ILE A N 1
ATOM 1737 C CA . ILE A 1 226 ? -11.558 -5.755 7.119 1.00 88.94 226 ILE A CA 1
ATOM 1738 C C . ILE A 1 226 ? -11.261 -6.695 8.304 1.00 88.94 226 ILE A C 1
ATOM 1740 O O . ILE A 1 226 ? -11.345 -7.916 8.153 1.00 88.94 226 ILE A O 1
ATOM 1744 N N . LEU A 1 227 ? -10.974 -6.148 9.491 1.00 86.31 227 LEU A N 1
ATOM 1745 C CA . LEU A 1 227 ? -10.735 -6.921 10.719 1.00 86.31 227 LEU A CA 1
ATOM 1746 C C . LEU A 1 227 ? -11.951 -7.762 11.134 1.00 86.31 227 LEU A C 1
ATOM 1748 O O . LEU A 1 227 ? -11.796 -8.841 11.698 1.00 86.31 227 LEU A O 1
ATOM 1752 N N . SER A 1 228 ? -13.167 -7.285 10.861 1.00 83.75 228 SER A N 1
ATOM 1753 C CA . SER A 1 228 ? -14.393 -8.009 11.212 1.00 83.75 228 SER A CA 1
ATOM 1754 C C . SER A 1 228 ? -14.651 -9.240 10.335 1.00 83.75 228 SER A C 1
ATOM 1756 O O . SER A 1 228 ? -15.292 -10.188 10.785 1.00 83.75 228 SER A O 1
ATOM 1758 N N . GLN A 1 229 ? -14.158 -9.238 9.092 1.00 77.44 229 GLN A N 1
ATOM 1759 C CA . GLN A 1 229 ? -14.491 -10.249 8.081 1.00 77.44 229 GLN A CA 1
ATOM 1760 C C . GLN A 1 229 ? -13.398 -11.298 7.878 1.00 77.44 229 GLN A C 1
ATOM 1762 O O . GLN A 1 229 ? -13.659 -12.368 7.323 1.00 77.44 229 GLN A O 1
ATOM 1767 N N . HIS A 1 230 ? -12.165 -11.004 8.284 1.00 69.12 230 HIS A N 1
ATOM 1768 C CA . HIS A 1 230 ? -11.008 -11.790 7.883 1.00 69.12 230 HIS A CA 1
ATOM 1769 C C . HIS A 1 230 ? -10.130 -12.130 9.085 1.00 69.12 230 HIS A C 1
ATOM 1771 O O . HIS A 1 230 ? -9.811 -11.270 9.899 1.00 69.12 230 HIS A O 1
ATOM 1777 N N . ALA A 1 231 ? -9.683 -13.389 9.160 1.00 65.31 231 ALA A N 1
ATOM 1778 C CA . ALA A 1 231 ? -8.699 -13.866 10.136 1.00 65.31 231 ALA A CA 1
ATOM 1779 C C . ALA A 1 231 ? -7.292 -13.339 9.792 1.00 65.31 231 ALA A C 1
ATOM 1781 O O . ALA A 1 231 ? -6.386 -14.095 9.419 1.00 65.31 231 ALA A O 1
ATOM 1782 N N . LEU A 1 232 ? -7.148 -12.018 9.798 1.00 66.94 232 LEU A N 1
ATOM 1783 C CA . LEU A 1 232 ? -5.908 -11.307 9.523 1.00 66.94 232 LEU A CA 1
ATOM 1784 C C . LEU A 1 232 ? -5.037 -11.281 10.769 1.00 66.94 232 LEU A C 1
ATOM 1786 O O . LEU A 1 232 ? -5.508 -11.455 11.891 1.00 66.94 232 LEU A O 1
ATOM 1790 N N . GLU A 1 233 ? -3.746 -11.052 10.559 1.00 69.81 233 GLU A N 1
ATOM 1791 C CA . GLU A 1 233 ? -2.842 -10.744 11.659 1.00 69.81 233 GLU A CA 1
ATOM 1792 C C . GLU A 1 233 ? -3.288 -9.427 12.301 1.00 69.81 233 GLU A C 1
ATOM 1794 O O . GLU A 1 233 ? -3.115 -8.344 11.741 1.00 69.81 233 GLU A O 1
ATOM 1799 N N . MET A 1 234 ? -3.908 -9.546 13.475 1.00 72.56 234 MET A N 1
ATOM 1800 C CA . MET A 1 234 ? -4.514 -8.427 14.194 1.00 72.56 234 MET A CA 1
ATOM 1801 C C . MET A 1 234 ? -3.468 -7.413 14.657 1.00 72.56 234 MET A C 1
ATOM 1803 O O . MET A 1 234 ? -3.776 -6.236 14.778 1.00 72.56 234 MET A O 1
ATOM 1807 N N . GLU A 1 235 ? -2.231 -7.851 14.897 1.00 83.69 235 GLU A N 1
ATOM 1808 C CA . GLU A 1 235 ? -1.222 -7.040 15.576 1.00 83.69 235 GLU A CA 1
ATOM 1809 C C . GLU A 1 235 ? -0.906 -5.735 14.846 1.00 83.69 235 GLU A C 1
ATOM 1811 O O . GLU A 1 235 ? -1.054 -4.661 15.424 1.00 83.69 235 GLU A O 1
ATOM 1816 N N . LEU A 1 236 ? -0.518 -5.803 13.569 1.00 86.62 236 LEU A N 1
ATOM 1817 C CA . LEU A 1 236 ? -0.150 -4.605 12.811 1.00 86.62 236 LEU A CA 1
ATOM 1818 C C . LEU A 1 236 ? -1.329 -3.632 12.690 1.00 86.62 236 LEU A C 1
ATOM 1820 O O . LEU A 1 236 ? -1.152 -2.421 12.810 1.00 86.62 236 LEU A O 1
ATOM 1824 N N . LEU A 1 237 ? -2.524 -4.167 12.448 1.00 88.50 237 LEU A N 1
ATOM 1825 C CA . LEU A 1 237 ? -3.735 -3.382 12.243 1.00 88.50 237 LEU A CA 1
ATOM 1826 C C . LEU A 1 237 ? -4.202 -2.712 13.534 1.00 88.50 237 LEU A C 1
ATOM 1828 O O . LEU A 1 237 ? -4.476 -1.517 13.525 1.00 88.50 237 LEU A O 1
ATOM 1832 N N . VAL A 1 238 ? -4.243 -3.448 14.644 1.00 89.06 238 VAL A N 1
ATOM 1833 C CA . VAL A 1 238 ? -4.632 -2.914 15.955 1.00 89.06 238 VAL A CA 1
ATOM 1834 C C . VAL A 1 238 ? -3.607 -1.892 16.439 1.00 89.06 238 VAL A C 1
ATOM 1836 O O . VAL A 1 238 ? -4.003 -0.824 16.890 1.00 89.06 238 VAL A O 1
ATOM 1839 N N . LYS A 1 239 ? -2.308 -2.148 16.246 1.00 89.50 239 LYS A N 1
ATOM 1840 C CA . LYS A 1 239 ? -1.241 -1.187 16.552 1.00 89.50 239 LYS A CA 1
ATOM 1841 C C . LYS A 1 239 ? -1.321 0.082 15.706 1.00 89.50 239 LYS A C 1
ATOM 1843 O O . LYS A 1 239 ? -0.998 1.174 16.167 1.00 89.50 239 LYS A O 1
ATOM 1848 N N . PHE A 1 240 ? -1.705 -0.035 14.438 1.00 91.50 240 PHE A N 1
ATOM 1849 C CA . PHE A 1 240 ? -1.896 1.140 13.594 1.00 91.50 240 PHE A CA 1
ATOM 1850 C C . PHE A 1 240 ? -3.150 1.923 14.000 1.00 91.50 240 PHE A C 1
ATOM 1852 O O . PHE A 1 240 ? -3.091 3.144 14.124 1.00 91.50 240 PHE A O 1
ATOM 1859 N N . LEU A 1 241 ? -4.255 1.228 14.283 1.00 92.75 241 LEU A N 1
ATOM 1860 C CA . LEU A 1 241 ? -5.490 1.837 14.774 1.00 92.75 241 LEU A CA 1
ATOM 1861 C C . LEU A 1 241 ? -5.289 2.538 16.123 1.00 92.75 241 LEU A C 1
ATOM 1863 O O . LEU A 1 241 ? -5.751 3.666 16.270 1.00 92.75 241 LEU A O 1
ATOM 1867 N N . SER A 1 242 ? -4.578 1.924 17.078 1.00 91.75 242 SER A N 1
ATOM 1868 C CA . SER A 1 242 ? -4.299 2.525 18.391 1.00 91.75 242 SER A CA 1
ATOM 1869 C C . SER A 1 242 ? -3.543 3.844 18.235 1.00 91.75 242 SER A C 1
ATOM 1871 O O . SER A 1 242 ? -3.915 4.858 18.830 1.00 91.75 242 SER A O 1
ATOM 1873 N N . ARG A 1 243 ? -2.547 3.883 17.344 1.00 91.50 243 ARG A N 1
ATOM 1874 C CA . ARG A 1 243 ? -1.843 5.121 16.996 1.00 91.50 243 ARG A CA 1
ATOM 1875 C C . ARG A 1 243 ? -2.730 6.155 16.319 1.00 91.50 243 ARG A C 1
ATOM 1877 O O . ARG A 1 243 ? -2.693 7.309 16.720 1.00 91.50 243 ARG A O 1
ATOM 1884 N N . LEU A 1 244 ? -3.538 5.780 15.329 1.00 92.31 244 LEU A N 1
ATOM 1885 C CA . LEU A 1 244 ? -4.423 6.745 14.670 1.00 92.31 244 LEU A CA 1
ATOM 1886 C C . LEU A 1 244 ? -5.417 7.362 15.659 1.00 92.31 244 LEU A C 1
ATOM 1888 O O . LEU A 1 244 ? -5.513 8.585 15.736 1.00 92.31 244 LEU A O 1
ATOM 1892 N N . VAL A 1 245 ? -6.092 6.533 16.456 1.00 92.38 245 VAL A N 1
ATOM 1893 C CA . VAL A 1 245 ? -7.094 6.970 17.441 1.00 92.38 245 VAL A CA 1
ATOM 1894 C C . VAL A 1 245 ? -6.483 7.881 18.507 1.00 92.38 245 VAL A C 1
ATOM 1896 O O . VAL A 1 245 ? -7.080 8.898 18.848 1.00 92.38 245 VAL A O 1
ATOM 1899 N N . THR A 1 246 ? -5.276 7.575 18.988 1.00 90.44 246 THR A N 1
ATOM 1900 C CA . THR A 1 246 ? -4.565 8.448 19.941 1.00 90.44 246 THR A CA 1
ATOM 1901 C C . THR A 1 246 ? -4.021 9.722 19.311 1.00 90.44 246 THR A C 1
ATOM 1903 O O . THR A 1 246 ? -3.864 10.724 20.005 1.00 90.44 246 THR A O 1
ATOM 1906 N N . SER A 1 247 ? -3.740 9.706 18.009 1.00 87.88 247 SER A N 1
ATOM 1907 C CA . SER A 1 247 ? -3.122 10.840 17.324 1.00 87.88 247 SER A CA 1
ATOM 1908 C C . SER A 1 247 ? -4.081 12.004 17.056 1.00 87.88 247 SER A C 1
ATOM 1910 O O . SER A 1 247 ? -3.623 13.132 16.896 1.00 87.88 247 SER A O 1
ATOM 1912 N N . SER A 1 248 ? -5.398 11.761 16.991 1.00 87.75 248 SER A N 1
ATOM 1913 C CA . SER A 1 248 ? -6.396 12.814 16.767 1.00 87.75 248 SER A CA 1
ATOM 1914 C C . SER A 1 248 ? -7.799 12.396 17.229 1.00 87.75 248 SER A C 1
ATOM 1916 O O . SER A 1 248 ? -8.235 11.279 16.928 1.00 87.75 248 SER A O 1
ATOM 1918 N N . PRO A 1 249 ? -8.574 13.299 17.868 1.00 90.00 249 PRO A N 1
ATOM 1919 C CA . PRO A 1 249 ? -9.948 13.012 18.292 1.00 90.00 249 PRO A CA 1
ATOM 1920 C C . PRO A 1 249 ? -10.876 12.664 17.120 1.00 90.00 249 PRO A C 1
ATOM 1922 O O . PRO A 1 249 ? -11.851 11.937 17.297 1.00 90.00 249 PRO A O 1
ATOM 1925 N N . HIS A 1 250 ? -10.566 13.130 15.908 1.00 92.56 250 HIS A N 1
ATOM 1926 C CA . HIS A 1 250 ? -11.334 12.817 14.705 1.00 92.56 250 HIS A CA 1
ATOM 1927 C C . HIS A 1 250 ? -11.325 11.315 14.378 1.00 92.56 250 HIS A C 1
ATOM 1929 O O . HIS A 1 250 ? -12.360 10.752 14.015 1.00 92.56 250 HIS A O 1
ATOM 1935 N N . PHE A 1 251 ? -10.188 10.642 14.573 1.00 94.88 251 PHE A N 1
ATOM 1936 C CA . PHE A 1 251 ? -10.093 9.194 14.384 1.00 94.88 251 PHE A CA 1
ATOM 1937 C C . PHE A 1 251 ? -10.795 8.414 15.494 1.00 94.88 251 PHE A C 1
ATOM 1939 O O . PHE A 1 251 ? -11.384 7.372 15.211 1.00 94.88 251 PHE A O 1
ATOM 1946 N N . ALA A 1 252 ? -10.789 8.921 16.731 1.00 92.38 252 ALA A N 1
ATOM 1947 C CA . ALA A 1 252 ? -11.549 8.324 17.827 1.00 92.38 252 ALA A CA 1
ATOM 1948 C C . ALA A 1 252 ? -13.060 8.326 17.538 1.00 92.38 252 ALA A C 1
ATOM 1950 O O . ALA A 1 252 ? -13.726 7.309 17.729 1.00 92.38 252 ALA A O 1
ATOM 1951 N N . VAL A 1 253 ? -13.590 9.429 16.997 1.00 93.06 253 VAL A N 1
ATOM 1952 C CA . VAL A 1 253 ? -14.995 9.505 16.563 1.00 93.06 253 VAL A CA 1
ATOM 1953 C C . VAL A 1 253 ? -15.276 8.504 15.440 1.00 93.06 253 VAL A C 1
ATOM 1955 O O . VAL A 1 253 ? -16.191 7.697 15.580 1.00 93.06 253 VAL A O 1
ATOM 1958 N N . GLN A 1 254 ? -14.445 8.455 14.389 1.00 93.75 254 GLN A N 1
ATOM 1959 C CA . GLN A 1 254 ? -14.606 7.455 13.320 1.00 93.75 254 GLN A CA 1
ATOM 1960 C C . GLN A 1 254 ? -14.564 6.013 13.841 1.00 93.75 254 GLN A C 1
ATOM 1962 O O . GLN A 1 254 ? -15.303 5.161 13.354 1.00 93.75 254 GLN A O 1
ATOM 1967 N N . PHE A 1 255 ? -13.710 5.725 14.826 1.00 95.06 255 PHE A N 1
ATOM 1968 C CA . PHE A 1 255 ? -13.620 4.405 15.442 1.00 95.06 255 PHE A CA 1
ATOM 1969 C C . PHE A 1 255 ? -14.916 4.026 16.167 1.00 95.06 255 PHE A C 1
ATOM 1971 O O . PHE A 1 255 ? -15.400 2.902 16.015 1.00 95.06 255 PHE A O 1
ATOM 1978 N N . VAL A 1 256 ? -15.502 4.954 16.929 1.00 93.69 256 VAL A N 1
ATOM 1979 C CA . VAL A 1 256 ? -16.781 4.738 17.623 1.00 93.69 256 VAL A CA 1
ATOM 1980 C C . VAL A 1 256 ? -17.926 4.570 16.623 1.00 93.69 256 VAL A C 1
ATOM 1982 O O . VAL A 1 256 ? -18.687 3.605 16.734 1.00 93.69 256 VAL A O 1
ATOM 1985 N N . ASP A 1 257 ? -18.006 5.448 15.621 1.00 93.81 257 ASP A N 1
ATOM 1986 C CA . ASP A 1 257 ? -19.047 5.432 14.587 1.00 93.81 257 ASP A CA 1
ATOM 1987 C C . ASP A 1 257 ? -19.010 4.143 13.755 1.00 93.81 257 ASP A C 1
ATOM 1989 O O . ASP A 1 257 ? -20.050 3.588 13.405 1.00 93.81 257 ASP A O 1
ATOM 1993 N N . ALA A 1 258 ? -17.813 3.608 13.503 1.00 92.38 258 ALA A N 1
ATOM 1994 C CA . ALA A 1 258 ? -17.605 2.334 12.819 1.00 92.38 258 ALA A CA 1
ATOM 1995 C C . ALA A 1 258 ? -17.722 1.101 13.743 1.00 92.38 258 ALA A C 1
ATOM 1997 O O . ALA A 1 258 ? -17.299 0.004 13.374 1.00 92.38 258 ALA A O 1
ATOM 1998 N N . HIS A 1 259 ? -18.292 1.255 14.944 1.00 92.19 259 HIS A N 1
ATOM 1999 C CA . HIS A 1 259 ? -18.505 0.185 15.925 1.00 92.19 259 HIS A CA 1
ATOM 2000 C C . HIS A 1 259 ? -17.219 -0.520 16.406 1.00 92.19 259 HIS A C 1
ATOM 2002 O O . HIS A 1 259 ? -17.246 -1.700 16.771 1.00 92.19 259 HIS A O 1
ATOM 2008 N N . GLY A 1 260 ? -16.094 0.196 16.483 1.00 90.75 260 GLY A N 1
ATOM 2009 C CA . GLY A 1 260 ? -14.794 -0.357 16.876 1.00 90.75 260 GLY A CA 1
ATOM 2010 C C . GLY A 1 260 ? -14.793 -1.057 18.243 1.00 90.75 260 GLY A C 1
ATOM 2011 O O . GLY A 1 260 ? -14.199 -2.125 18.395 1.00 90.75 260 GLY A O 1
ATOM 2012 N N . LEU A 1 261 ? -15.557 -0.550 19.218 1.00 89.50 261 LEU A N 1
ATOM 2013 C CA . LEU A 1 261 ? -15.717 -1.190 20.534 1.00 89.50 261 LEU A CA 1
ATOM 2014 C C . LEU A 1 261 ? -16.358 -2.584 20.453 1.00 89.50 261 LEU A C 1
ATOM 2016 O O . LEU A 1 261 ? -16.001 -3.485 21.216 1.00 89.50 261 LEU A O 1
ATOM 2020 N N . ALA A 1 262 ? -17.316 -2.775 19.543 1.00 89.19 262 ALA A N 1
ATOM 2021 C CA . ALA A 1 262 ? -17.930 -4.081 19.327 1.00 89.19 262 ALA A CA 1
ATOM 2022 C C . ALA A 1 262 ? -16.918 -5.055 18.712 1.00 89.19 262 ALA A C 1
ATOM 2024 O O . ALA A 1 262 ? -16.870 -6.219 19.113 1.00 89.19 262 ALA A O 1
ATOM 2025 N N . LEU A 1 263 ? -16.058 -4.564 17.813 1.00 87.88 263 LEU A N 1
ATOM 2026 C CA . LEU A 1 263 ? -14.994 -5.357 17.207 1.00 87.88 263 LEU A CA 1
ATOM 2027 C C . LEU A 1 263 ? -13.988 -5.844 18.254 1.00 87.88 263 LEU A C 1
ATOM 2029 O O . LEU A 1 263 ? -13.756 -7.049 18.330 1.00 87.88 263 LEU A O 1
ATOM 2033 N N . VAL A 1 264 ? -13.473 -4.950 19.107 1.00 87.25 264 VAL A N 1
ATOM 2034 C CA . VAL A 1 264 ? -12.529 -5.292 20.193 1.00 87.25 264 VAL A CA 1
ATOM 2035 C C . VAL A 1 264 ? -13.085 -6.404 21.088 1.00 87.25 264 VAL A C 1
ATOM 2037 O O . VAL A 1 264 ? -12.370 -7.353 21.419 1.00 87.25 264 VAL A O 1
ATOM 2040 N N . LYS A 1 265 ? -14.382 -6.332 21.423 1.00 86.62 265 LYS A N 1
ATOM 2041 C CA . LYS A 1 265 ? -15.080 -7.370 22.197 1.00 86.62 265 LYS A CA 1
ATOM 2042 C C . LYS A 1 265 ? -15.229 -8.676 21.416 1.00 86.62 265 LYS A C 1
ATOM 2044 O O . LYS A 1 265 ? -14.917 -9.736 21.948 1.00 86.62 265 LYS A O 1
ATOM 2049 N N . SER A 1 266 ? -15.688 -8.612 20.165 1.00 86.44 266 SER A N 1
ATOM 2050 C CA . SER A 1 266 ? -15.929 -9.802 19.333 1.00 86.44 266 SER A CA 1
ATOM 2051 C C . SER A 1 266 ? -14.650 -10.588 19.031 1.00 86.44 266 SER A C 1
ATOM 2053 O O . SER A 1 266 ? -14.672 -11.816 19.024 1.00 86.44 266 SER A O 1
ATOM 2055 N N . GLN A 1 267 ? -13.531 -9.879 18.864 1.00 84.12 267 GLN A N 1
ATOM 2056 C CA . GLN A 1 267 ? -12.207 -10.439 18.596 1.00 84.12 267 GLN A CA 1
ATOM 2057 C C . GLN A 1 267 ? -11.443 -10.796 19.879 1.00 84.12 267 GLN A C 1
ATOM 2059 O O . GLN A 1 267 ? -10.299 -11.232 19.801 1.00 84.12 267 GLN A O 1
ATOM 2064 N N . ARG A 1 268 ? -12.057 -10.613 21.062 1.00 84.69 268 ARG A N 1
ATOM 2065 C CA . ARG A 1 268 ? -11.483 -10.975 22.371 1.00 84.69 268 ARG A CA 1
ATOM 2066 C C . ARG A 1 268 ? -10.084 -10.391 22.614 1.00 84.69 268 ARG A C 1
ATOM 2068 O O . ARG A 1 268 ? -9.260 -10.975 23.315 1.00 84.69 268 ARG A O 1
ATOM 2075 N N . LEU A 1 269 ? -9.821 -9.196 22.083 1.00 84.12 269 LEU A N 1
ATOM 2076 C CA . LEU A 1 269 ? -8.492 -8.568 22.147 1.00 84.12 269 LEU A CA 1
ATOM 2077 C C . LEU A 1 269 ? -8.067 -8.192 23.575 1.00 84.12 269 LEU A C 1
ATOM 2079 O O . LEU A 1 269 ? -6.894 -7.949 23.825 1.00 84.12 269 LEU A O 1
ATOM 2083 N N . LEU A 1 270 ? -9.011 -8.167 24.517 1.00 85.00 270 LEU A N 1
ATOM 2084 C CA . LEU A 1 270 ? -8.764 -7.877 25.929 1.00 85.00 270 LEU A CA 1
ATOM 2085 C C . LEU A 1 270 ? -8.584 -9.139 26.785 1.00 85.00 270 LEU A C 1
ATOM 2087 O O . LEU A 1 270 ? -8.404 -9.009 27.990 1.00 85.00 270 LEU A O 1
ATOM 2091 N N . GLU A 1 271 ? -8.660 -10.345 26.208 1.00 86.81 271 GLU A N 1
ATOM 2092 C CA . GLU A 1 271 ? -8.465 -11.604 26.939 1.00 86.81 271 GLU A CA 1
ATOM 2093 C C . GLU A 1 271 ? -6.960 -11.922 27.062 1.00 86.81 271 GLU A C 1
ATOM 2095 O O . GLU A 1 271 ? -6.356 -12.412 26.104 1.00 86.81 271 GLU A O 1
ATOM 2100 N N . PRO A 1 272 ? -6.317 -11.713 28.231 1.00 77.88 272 PRO A N 1
ATOM 2101 C CA . PRO A 1 272 ? -4.860 -11.845 28.361 1.00 77.88 272 PRO A CA 1
ATOM 2102 C C . PRO A 1 272 ? -4.380 -13.300 28.270 1.00 77.88 272 PRO A C 1
ATOM 2104 O O . PRO A 1 272 ? -3.193 -13.557 28.113 1.00 77.88 272 PRO A O 1
ATOM 2107 N N . ALA A 1 273 ? -5.302 -14.260 28.402 1.00 80.12 273 ALA A N 1
ATOM 2108 C CA . ALA A 1 273 ? -5.016 -15.688 28.306 1.00 80.12 273 ALA A CA 1
ATOM 2109 C C . ALA A 1 273 ? -4.788 -16.155 26.858 1.00 80.12 273 ALA A C 1
ATOM 2111 O O . ALA A 1 273 ? -4.118 -17.162 26.642 1.00 80.12 273 ALA A O 1
ATOM 2112 N N . THR A 1 274 ? -5.354 -15.448 25.877 1.00 78.94 274 THR A N 1
ATOM 2113 C CA . THR A 1 274 ? -5.322 -15.825 24.453 1.00 78.94 274 THR A CA 1
ATOM 2114 C C . THR A 1 274 ? -4.614 -14.799 23.580 1.00 78.94 274 THR A C 1
ATOM 2116 O O . THR A 1 274 ? -4.243 -15.113 22.451 1.00 78.94 274 THR A O 1
ATOM 2119 N N . THR A 1 275 ? -4.426 -13.583 24.091 1.00 80.88 275 THR A N 1
ATOM 2120 C CA . THR A 1 275 ? -3.924 -12.443 23.328 1.00 80.88 275 THR A CA 1
ATOM 2121 C C . THR A 1 275 ? -2.543 -12.023 23.839 1.00 80.88 275 THR A C 1
ATOM 2123 O O . THR A 1 275 ? -2.363 -11.880 25.051 1.00 80.88 275 THR A O 1
ATOM 2126 N N . PRO A 1 276 ? -1.554 -11.803 22.951 1.00 85.06 276 PRO A N 1
ATOM 2127 C CA . PRO A 1 276 ? -0.238 -11.316 23.349 1.00 85.06 276 PRO A CA 1
ATOM 2128 C C . PRO A 1 276 ? -0.311 -9.999 24.149 1.00 85.06 276 PRO A C 1
ATOM 2130 O O . PRO A 1 276 ? -1.108 -9.128 23.795 1.00 85.06 276 PRO A O 1
ATOM 2133 N N . PRO A 1 277 ? 0.530 -9.798 25.184 1.00 84.19 277 PRO A N 1
ATOM 2134 C CA . PRO A 1 277 ? 0.424 -8.641 26.080 1.00 84.19 277 PRO A CA 1
ATOM 2135 C C . PRO A 1 277 ? 0.480 -7.272 25.388 1.00 84.19 277 PRO A C 1
ATOM 2137 O O . PRO A 1 277 ? -0.258 -6.365 25.765 1.00 84.19 277 PRO A O 1
ATOM 2140 N N . HIS A 1 278 ? 1.315 -7.116 24.357 1.00 85.00 278 HIS A N 1
ATOM 2141 C CA . HIS A 1 278 ? 1.412 -5.869 23.587 1.00 85.00 278 HIS A CA 1
ATOM 2142 C C . HIS A 1 278 ? 0.128 -5.562 22.814 1.00 85.00 278 HIS A C 1
ATOM 2144 O O . HIS A 1 278 ? -0.284 -4.410 22.739 1.00 85.00 278 HIS A O 1
ATOM 2150 N N . LEU A 1 279 ? -0.545 -6.592 22.302 1.00 83.94 279 LEU A N 1
ATOM 2151 C CA . LEU A 1 279 ? -1.809 -6.438 21.592 1.00 83.94 279 LEU A CA 1
ATOM 2152 C C . LEU A 1 279 ? -2.954 -6.085 22.551 1.00 83.94 279 LEU A C 1
ATOM 2154 O O . LEU A 1 279 ? -3.821 -5.289 22.199 1.00 83.94 279 LEU A O 1
ATOM 2158 N N . VAL A 1 280 ? -2.928 -6.614 23.780 1.00 85.56 280 VAL A N 1
ATOM 2159 C CA . VAL A 1 2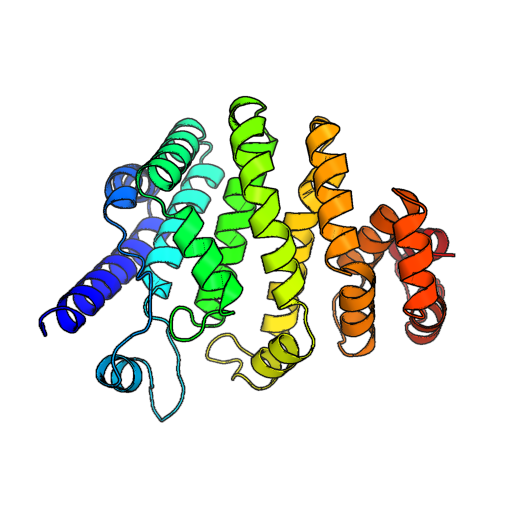80 ? -3.850 -6.193 24.848 1.00 85.56 280 VAL A CA 1
ATOM 2160 C C . VAL A 1 280 ? -3.626 -4.721 25.197 1.00 85.56 280 VAL A C 1
ATOM 2162 O O . VAL A 1 280 ? -4.593 -3.977 25.338 1.00 85.56 280 VAL A O 1
ATOM 2165 N N . GLN A 1 281 ? -2.369 -4.276 25.298 1.00 85.88 281 GLN A N 1
ATOM 2166 C CA . GLN A 1 281 ? -2.040 -2.869 25.540 1.00 85.88 281 GLN A CA 1
ATOM 2167 C C . GLN A 1 281 ? -2.574 -1.964 24.421 1.00 85.88 281 GLN A C 1
ATOM 2169 O O . GLN A 1 281 ? -3.254 -0.983 24.716 1.00 85.88 281 GLN A O 1
ATOM 2174 N N . ASP A 1 282 ? -2.321 -2.305 23.156 1.00 87.19 282 ASP A N 1
ATOM 2175 C CA . ASP A 1 282 ? -2.841 -1.542 22.015 1.00 87.19 282 ASP A CA 1
ATOM 2176 C C . ASP A 1 282 ? -4.380 -1.542 21.976 1.00 87.19 282 ASP A C 1
ATOM 2178 O O . ASP A 1 282 ? -4.993 -0.529 21.643 1.00 87.19 282 ASP A O 1
ATOM 2182 N N . ALA A 1 283 ? -5.026 -2.644 22.370 1.00 85.75 283 ALA A N 1
ATOM 2183 C CA . ALA A 1 283 ? -6.481 -2.727 22.459 1.00 85.75 283 ALA A CA 1
ATOM 2184 C C . ALA A 1 283 ? -7.067 -1.894 23.611 1.00 85.75 283 ALA A C 1
ATOM 2186 O O . ALA A 1 283 ? -8.156 -1.349 23.459 1.00 85.75 283 ALA A O 1
ATOM 2187 N N . LEU A 1 284 ? -6.364 -1.767 24.741 1.00 87.25 284 LEU A N 1
ATOM 2188 C CA . LEU A 1 284 ? -6.770 -0.893 25.848 1.00 87.25 284 LEU A CA 1
ATOM 2189 C C . LEU A 1 284 ? -6.695 0.586 25.468 1.00 87.25 284 LEU A C 1
ATOM 2191 O O . LEU A 1 284 ? -7.519 1.365 25.924 1.00 87.25 284 LEU A O 1
ATOM 2195 N N . VAL A 1 285 ? -5.738 0.963 24.620 1.00 87.56 285 VAL A N 1
ATOM 2196 C CA . VAL A 1 285 ? -5.604 2.328 24.088 1.00 87.56 285 VAL A CA 1
ATOM 2197 C C . VAL A 1 285 ? -6.787 2.721 23.186 1.00 87.56 285 VAL A C 1
ATOM 2199 O O . VAL A 1 285 ? -7.065 3.904 23.012 1.00 87.56 285 VAL A O 1
ATOM 2202 N N . LEU A 1 286 ? -7.493 1.740 22.619 1.00 86.25 286 LEU A N 1
ATOM 2203 C CA . LEU A 1 286 ? -8.686 1.952 21.794 1.00 86.25 286 LEU A CA 1
ATOM 2204 C C . LEU A 1 286 ? -9.986 2.132 22.606 1.00 86.25 286 LEU A C 1
ATOM 2206 O O . LEU A 1 286 ? -11.042 2.317 21.995 1.00 86.25 286 LEU A O 1
ATOM 2210 N N . LEU A 1 287 ? -9.937 2.024 23.940 1.00 82.06 287 LEU A N 1
ATOM 2211 C CA . LEU A 1 287 ? -11.081 2.186 24.850 1.00 82.06 287 LEU A CA 1
ATOM 2212 C C . LEU A 1 287 ? -11.077 3.565 25.514 1.00 82.06 287 LEU A C 1
ATOM 2214 O O . LEU A 1 287 ? -12.192 4.111 25.668 1.00 82.06 287 LEU A O 1
#

Foldseek 3Di:
DDDPPVVLVVLLVVLQVLLVVLLPDLVSLLVCLVCLLVQDQDQDDDDPVVVVVQDDPNARLWASNQSSLSNLLSSLVSCVVVVVLVSLVSSVVSCVVNVVLSSLLSCLQCVNVSHGFLNSVLSSLSSLLSNLLSLQVDCPCVVVSLVSCLRVLLSLLVCLDPVNLVVQQVHDVVSQGRQVSSQSSVLSSLSNLCVQVPDDPGDPVSVVSSLVSCLVSLSLLSLLVVLVPHPHPVQSSLLSLLSSVVVDVSSLVSCVVSVVVVSCVVVVQCVPVPHPPVSNVSSVSSD

Organism: Aphanomyces astaci (NCBI:txid112090)

Secondary structure (DSSP, 8-state):
---HHHHHHHHHHHHHHHHHHHTT-HHHHHHGGGGGGG----SS---HHHHHHHEETTEE---TTHHHHHHHHHHHHHHHHTT-HHHHHHHHHHHHHTTHHHHHHHHHHTTTTTT--HHHHHHHHHHHHHHHHHHHH-GGGHHHHHHHHHHHHHHHHHTTSHHHHHHHHHS-GGGT-HHHHHHHHHHHHHHHHHGGGT-TT--HHHHHHHHHHHHHTTHHHHHHHHHHHS---HHHHHHHHHHHHHH-HHHHHHHHHTTHHHHHHHTTTT-TTTS-HHHHHHHHHT-

Radius of gyration: 19.95 Å; chains: 1; bounding box: 45×40×64 Å

pLDDT: mean 82.84, std 12.43, range [32.81, 96.12]